Protein 2B1J (pdb70)

Organism: Escherichia coli (strain K12) (NCBI:txid83333)

Sequence (286 aa):
ADKELKFLVVDDFFSTMRRIVRNLLKELGFNNVEEAEDGVDALNKLQAGGYGFVISDWNMPNMDGLELLKTIRADGAMSALPVLMVTAAEEAAKKENIIAAAQAGASGYVVKPFTAATLEEKLNKIFEKLGMADKELKFLVVDDFFSTMRRIVRNLLKELGFNNVEEAEDGVDALNKLQAGGYGFVISDWNMPNMDGLELLKTIRADGAMSALPVLMVTAAEEAAKKENIIAAAQAGASGYVVKPFTAATLEEKLNKIFEKLGMGDSILSQAEIDALLNGDSILSQAEIDALLN

Radius of gyration: 21.56 Å; Cα contacts (8 Å, |Δi|>4): 506; chains: 4; bounding box: 40×51×61 Å

CATH classification: 3.40.50.2300

Solvent-accessible surface area: 13143 Å² total; per-residue (Å²): 49,100,113,120,29,54,0,0,1,2,6,68,84,70,5,4,22,69,0,3,76,11,6,0,73,62,34,28,6,109,43,13,64,47,1,109,13,0,64,38,0,26,92,69,6,136,88,38,68,24,18,0,0,3,0,10,29,97,15,80,120,38,54,0,30,81,0,0,105,43,0,64,91,48,72,103,18,46,91,23,7,0,0,0,3,2,66,43,2,74,105,66,13,0,73,34,0,35,152,19,30,14,35,6,0,0,36,33,92,8,74,22,69,37,0,88,106,18,3,79,85,4,13,142,150,81,64,87,46,98,111,118,30,56,0,0,2,1,6,40,138,72,93,42,30,156,74,4,68,75,26,0,104,125,30,28,6,94,50,14,60,47,1,108,14,0,3,38,0,0,20,66,7,54,89,37,68,23,18,0,0,2,0,9,21,93,15,79,56,6,53,1,29,61,0,0,104,5,0,60,87,7,72,98,17,48,88,22,9,0,0,0,4,4,55,30,3,96,83,90,23,3,58,35,1,44,150,18,29,22,35,18,14,0,20,30,137,25,79,23,68,28,0,87,99,21,3,83,94,5,14,134,137,82,67,95,89,125,50,145,17,50,54,76,91,0,40,87,48,30,129,65,66,103,112,16,56,39,70,90,8,56,82,62,57,155

Structure (mmCIF, N/CA/C/O backbone):
data_2B1J
#
_entry.id   2B1J
#
_cell.length_a   40.040
_cell.length_b   62.160
_cell.length_c   54.223
_cell.angle_alpha   90.00
_cell.angle_beta   96.77
_cell.angle_gamma   90.00
#
_symmetry.space_group_name_H-M   'P 1 21 1'
#
loop_
_entity.id
_entity.type
_entity.pdbx_description
1 polymer 'Chemotaxis protein cheY'
2 polymer 'Flagellar motor switch protein fliM'
3 non-polymer 'MAGNESIUM ION'
4 water water
#
loop_
_atom_site.group_PDB
_atom_site.id
_atom_site.type_symbol
_atom_site.label_atom_id
_atom_site.label_alt_id
_atom_site.label_comp_id
_atom_site.label_asym_id
_atom_site.label_entity_id
_atom_site.label_seq_id
_atom_site.pdbx_PDB_ins_code
_atom_site.Cartn_x
_atom_site.Cartn_y
_atom_site.Cartn_z
_atom_site.occupancy
_atom_site.B_iso_or_equiv
_atom_site.auth_seq_id
_atom_site.auth_comp_id
_atom_site.auth_asym_id
_atom_site.auth_atom_id
_atom_site.pdbx_PDB_model_num
ATOM 1 N N . ALA A 1 1 ? 23.356 14.324 26.783 1.00 81.50 2 ALA A N 1
ATOM 2 C CA . ALA A 1 1 ? 23.369 13.813 25.384 1.00 80.29 2 ALA A CA 1
ATOM 3 C C . ALA A 1 1 ? 24.318 12.627 25.242 1.00 79.80 2 ALA A C 1
ATOM 4 O O . ALA A 1 1 ? 24.546 12.138 24.136 1.00 85.19 2 ALA A O 1
ATOM 6 N N . ASP A 1 2 ? 24.876 12.173 26.360 1.00 75.70 3 ASP A N 1
ATOM 7 C CA . ASP A 1 2 ? 25.790 11.038 26.339 1.00 75.45 3 ASP A CA 1
ATOM 8 C C . ASP A 1 2 ? 25.071 9.851 25.708 1.00 74.78 3 ASP A C 1
ATOM 9 O O . ASP A 1 2 ? 24.157 9.282 26.306 1.00 75.35 3 ASP A O 1
ATOM 14 N N . LYS A 1 3 ? 25.489 9.483 24.50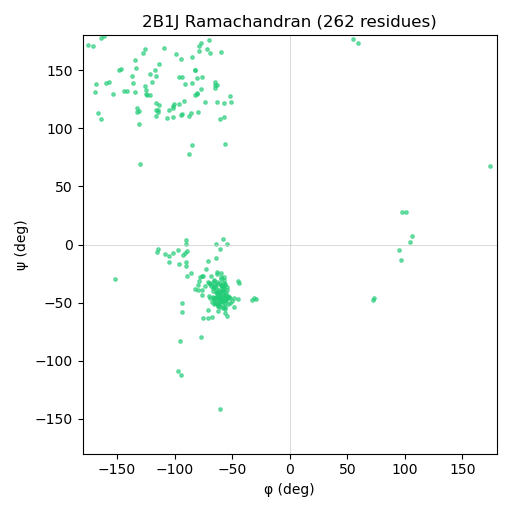0 1.00 71.60 4 LYS A N 1
ATOM 15 C CA . LYS A 1 3 ? 24.882 8.372 23.773 1.00 68.37 4 LYS A CA 1
ATOM 16 C C . LYS A 1 3 ? 24.949 7.062 24.558 1.00 63.55 4 LYS A C 1
ATOM 17 O O . LYS A 1 3 ? 24.560 6.004 24.062 1.00 63.99 4 LYS A O 1
ATOM 23 N N . GLU A 1 4 ? 25.444 7.142 25.785 1.00 57.11 5 GLU A N 1
ATOM 24 C CA . GLU A 1 4 ? 25.559 5.975 26.648 1.00 51.65 5 GLU A CA 1
ATOM 25 C C . GLU A 1 4 ? 24.405 5.984 27.656 1.00 46.96 5 GLU A C 1
ATOM 26 O O . GLU A 1 4 ? 24.213 5.030 28.410 1.00 40.89 5 GLU A O 1
ATOM 32 N N . LEU A 1 5 ? 23.646 7.080 27.654 1.00 43.31 6 LEU A N 1
ATOM 33 C CA . LEU A 1 5 ? 22.502 7.279 28.545 1.00 40.17 6 LEU A CA 1
ATOM 34 C C . LEU A 1 5 ? 21.554 6.082 28.490 1.00 40.14 6 LEU A C 1
ATOM 35 O O . LEU A 1 5 ? 21.062 5.727 27.418 1.00 45.18 6 LEU A O 1
ATOM 40 N N . LYS A 1 6 ? 21.297 5.462 29.639 1.00 33.38 7 LYS A N 1
ATOM 41 C CA . LYS A 1 6 ? 20.424 4.293 29.688 1.00 31.99 7 LYS A CA 1
ATOM 42 C C . LYS A 1 6 ? 18.944 4.647 29.651 1.00 34.95 7 LYS A C 1
ATOM 43 O O . LYS A 1 6 ? 18.419 5.255 30.584 1.00 33.78 7 LYS A O 1
ATOM 49 N N . PHE A 1 7 ? 18.274 4.257 28.573 1.00 33.23 8 PHE A N 1
ATOM 50 C CA . PHE A 1 7 ? 16.857 4.534 28.431 1.00 29.37 8 PHE A CA 1
ATOM 51 C C . PHE A 1 7 ? 16.022 3.361 28.861 1.00 29.03 8 PHE A C 1
ATOM 52 O O . PHE A 1 7 ? 16.395 2.207 28.658 1.00 33.47 8 PHE A O 1
ATOM 60 N N . LEU A 1 8 ? 14.887 3.670 29.467 1.00 25.43 9 LEU A N 1
ATOM 61 C CA . LEU A 1 8 ? 13.945 2.647 29.849 1.00 22.74 9 LEU A CA 1
ATOM 62 C C . LEU A 1 8 ? 12.747 2.999 28.985 1.00 24.65 9 LEU A C 1
ATOM 63 O O . LEU A 1 8 ? 12.183 4.084 29.113 1.00 24.90 9 LEU A O 1
ATOM 68 N N . VAL A 1 9 ? 12.399 2.106 28.069 1.00 23.36 10 VAL A N 1
ATOM 69 C CA . VAL A 1 9 ? 11.264 2.325 27.198 1.00 25.73 10 VAL A CA 1
ATOM 70 C C . VAL A 1 9 ? 10.125 1.497 27.768 1.00 26.93 10 VAL A C 1
ATOM 71 O O . VAL A 1 9 ? 10.218 0.272 27.879 1.00 27.80 10 VAL A O 1
ATOM 75 N N . VAL A 1 10 ? 9.056 2.184 28.146 1.00 24.44 11 VAL A N 1
ATOM 76 C CA . VAL A 1 10 ? 7.906 1.546 28.762 1.00 24.68 11 VAL A CA 1
ATOM 77 C C . VAL A 1 10 ? 6.671 1.619 27.888 1.00 24.76 11 VAL A C 1
ATOM 78 O O . VAL A 1 10 ? 6.200 2.703 27.552 1.00 24.93 11 VAL A O 1
ATOM 82 N N . ASP A 1 11 ? 6.144 0.454 27.534 1.00 24.34 12 ASP A N 1
ATOM 83 C CA . ASP A 1 11 ? 4.958 0.371 26.692 1.00 23.73 12 ASP A CA 1
ATOM 84 C C . ASP A 1 11 ? 4.485 -1.069 26.721 1.00 19.57 12 ASP A C 1
ATOM 85 O O . ASP A 1 11 ? 5.279 -1.987 26.523 1.00 25.56 12 ASP A O 1
ATOM 90 N N . ASP A 1 12 ? 3.196 -1.263 26.965 1.00 22.43 13 ASP A N 1
ATOM 91 C CA . ASP A 1 12 ? 2.624 -2.598 27.053 1.00 26.85 13 ASP A CA 1
ATOM 92 C C . ASP A 1 12 ? 2.555 -3.353 25.724 1.00 29.88 13 ASP A C 1
ATOM 93 O O . ASP A 1 12 ? 2.221 -4.535 25.686 1.00 30.32 13 ASP A O 1
ATOM 98 N N A PHE A 1 13 ? 2.907 -2.657 24.647 0.50 32.99 14 PHE A N 1
ATOM 99 N N B PHE A 1 13 ? 2.885 -2.667 24.635 0.50 32.38 14 PHE A N 1
ATOM 100 C CA A PHE A 1 13 ? 2.882 -3.211 23.294 0.50 31.88 14 PHE A CA 1
ATOM 101 C CA B PHE A 1 13 ? 2.862 -3.279 23.309 0.50 30.44 14 PHE A CA 1
ATOM 102 C C A PHE A 1 13 ? 4.307 -3.424 22.774 0.50 31.40 14 PHE A C 1
ATOM 103 C C B PHE A 1 13 ? 4.282 -3.435 22.771 0.50 30.49 14 PHE A C 1
ATOM 104 O O A PHE A 1 13 ? 5.040 -2.461 22.539 0.50 31.25 14 PHE A O 1
ATOM 105 O O B PHE A 1 13 ? 4.981 -2.451 22.523 0.50 30.47 14 PHE A O 1
ATOM 120 N N . SER A 1 14 ? 4.696 -4.685 22.601 1.00 30.84 15 SER A N 1
ATOM 121 C CA . SER A 1 14 ? 6.038 -5.015 22.121 1.00 32.55 15 SER A CA 1
ATOM 122 C C . SER A 1 14 ? 6.488 -4.307 20.869 1.00 29.48 15 SER A C 1
ATOM 123 O O . SER A 1 14 ? 7.596 -3.789 20.812 1.00 29.12 15 SER A O 1
ATOM 126 N N . THR A 1 15 ? 5.639 -4.298 19.855 1.00 32.96 16 THR A N 1
ATOM 127 C CA . THR A 1 15 ? 6.006 -3.663 18.604 1.00 34.74 16 THR A CA 1
ATOM 128 C C . THR A 1 15 ? 6.392 -2.200 18.808 1.00 34.49 16 THR A C 1
ATOM 129 O O . THR A 1 15 ? 7.390 -1.738 18.260 1.00 38.41 16 THR A O 1
ATOM 133 N N . MET A 1 16 ? 5.625 -1.481 19.617 1.00 32.45 17 MET A N 1
ATOM 134 C CA . MET A 1 16 ? 5.918 -0.074 19.867 1.00 34.98 17 MET A CA 1
ATOM 135 C C . MET A 1 16 ? 7.278 0.087 20.549 1.00 33.31 17 MET A C 1
ATOM 136 O O . MET A 1 16 ? 8.052 0.981 20.209 1.00 32.58 17 MET A O 1
ATOM 141 N N . ARG A 1 17 ? 7.573 -0.788 21.502 1.00 32.90 18 ARG A N 1
ATOM 142 C CA . ARG A 1 17 ? 8.851 -0.725 22.194 1.00 29.77 18 ARG A CA 1
ATOM 143 C C . ARG A 1 17 ? 9.967 -0.969 21.192 1.00 30.85 18 ARG A C 1
ATOM 144 O O . ARG A 1 17 ? 11.019 -0.331 21.261 1.00 33.66 18 ARG A O 1
ATOM 152 N N . ARG A 1 18 ? 9.732 -1.884 20.253 1.00 30.36 19 ARG A N 1
ATOM 153 C CA . ARG A 1 18 ? 10.724 -2.197 19.230 1.00 26.42 19 ARG A CA 1
ATOM 154 C C . ARG A 1 18 ? 10.970 -0.963 18.364 1.00 25.80 19 ARG A C 1
ATOM 155 O O . ARG A 1 18 ? 12.111 -0.609 18.082 1.00 27.06 19 ARG A O 1
ATOM 163 N N . ILE A 1 19 ? 9.889 -0.310 17.951 1.00 26.48 20 ILE A N 1
ATOM 164 C CA . ILE A 1 19 ? 9.974 0.894 17.139 1.00 23.07 20 ILE A CA 1
ATOM 165 C C . ILE A 1 19 ? 10.783 1.953 17.882 1.00 29.14 20 ILE A C 1
ATOM 166 O O . ILE A 1 19 ? 11.771 2.471 17.358 1.00 32.13 20 ILE A O 1
ATOM 171 N N . VAL A 1 20 ? 10.368 2.272 19.107 1.00 29.17 21 VAL A N 1
ATOM 172 C CA . VAL A 1 20 ? 11.071 3.280 19.889 1.00 27.59 21 VAL A CA 1
ATOM 173 C C . VAL A 1 20 ? 12.539 2.905 20.028 1.00 27.80 21 VAL A C 1
ATOM 174 O O . VAL A 1 20 ? 13.415 3.718 19.747 1.00 30.34 21 VAL A O 1
ATOM 178 N N . ARG A 1 21 ? 12.807 1.674 20.446 1.00 25.27 22 ARG A N 1
ATOM 179 C CA . ARG A 1 21 ? 14.179 1.214 20.591 1.00 28.46 22 ARG A CA 1
ATOM 180 C C . ARG A 1 21 ? 14.965 1.552 19.317 1.00 31.23 22 ARG A C 1
ATOM 181 O O . ARG A 1 21 ? 16.005 2.213 19.367 1.00 30.88 22 ARG A O 1
ATOM 189 N N . ASN A 1 22 ? 14.444 1.118 18.174 1.00 29.98 23 ASN A N 1
ATOM 190 C CA . ASN A 1 22 ? 15.094 1.360 16.892 1.00 31.50 23 ASN A CA 1
ATOM 191 C C . ASN A 1 22 ? 15.223 2.825 16.508 1.00 31.19 23 ASN A C 1
ATOM 192 O O . ASN A 1 22 ? 16.180 3.196 15.839 1.00 30.45 23 ASN A O 1
ATOM 197 N N . LEU A 1 23 ? 14.265 3.658 16.910 1.00 31.34 24 LEU A N 1
ATOM 198 C CA . LEU A 1 23 ? 14.352 5.073 16.587 1.00 32.17 24 LEU A CA 1
ATOM 199 C C . LEU A 1 23 ? 15.455 5.694 17.417 1.00 36.86 24 LEU A C 1
ATOM 200 O O . LEU A 1 23 ? 16.120 6.629 16.976 1.00 39.57 24 LEU A O 1
ATOM 205 N N . LEU A 1 24 ? 15.644 5.169 18.625 1.00 42.02 25 LEU A N 1
ATOM 206 C CA . LEU A 1 24 ? 16.689 5.662 19.516 1.00 42.02 25 LEU A CA 1
ATOM 207 C C . LEU A 1 24 ? 18.027 5.257 18.929 1.00 39.98 25 LEU A C 1
ATOM 208 O O . LEU A 1 24 ? 18.954 6.059 18.872 1.00 42.45 25 LEU A O 1
ATOM 213 N N . LYS A 1 25 ? 18.116 4.008 18.483 1.00 37.34 26 LYS A N 1
ATOM 214 C CA . LYS A 1 25 ? 19.339 3.490 17.886 1.00 40.67 26 LYS A CA 1
ATOM 215 C C . LYS A 1 25 ? 19.736 4.362 16.698 1.00 43.56 26 LYS A C 1
ATOM 216 O O . LYS A 1 25 ? 20.899 4.758 16.558 1.00 45.20 26 LYS A O 1
ATOM 222 N N . GLU A 1 26 ? 18.770 4.646 15.836 1.00 43.42 27 GLU A N 1
ATOM 223 C CA . GLU A 1 26 ? 19.005 5.486 14.668 1.00 46.05 27 GLU A CA 1
ATOM 224 C C . GLU A 1 26 ? 19.542 6.840 15.091 1.00 46.23 27 GLU A C 1
ATOM 225 O O . GLU A 1 26 ? 20.206 7.529 14.338 1.00 52.50 27 GLU A O 1
ATOM 236 N N . LEU A 1 27 ? 19.181 7.232 16.292 1.00 43.88 28 LEU A N 1
ATOM 237 C CA . LEU A 1 27 ? 19.646 8.499 16.822 1.00 44.26 28 LEU A CA 1
ATOM 238 C C . LEU A 1 27 ? 20.993 8.376 17.578 1.00 42.78 28 LEU A C 1
ATOM 239 O O . LEU A 1 27 ? 21.594 9.384 18.017 1.00 44.19 28 LEU A O 1
ATOM 244 N N . GLY A 1 28 ? 21.461 7.140 17.729 1.00 42.01 29 GLY A N 1
ATOM 245 C CA . GLY A 1 28 ? 22.731 6.892 18.393 1.00 42.00 29 GLY A CA 1
ATOM 246 C C . GLY A 1 28 ? 22.647 6.358 19.805 1.00 42.22 29 GLY A C 1
ATOM 247 O O . GLY A 1 28 ? 23.685 6.175 20.422 1.00 46.63 29 GLY A O 1
ATOM 248 N N . PHE A 1 29 ? 21.446 6.104 20.320 1.00 40.72 30 PHE A N 1
ATOM 249 C CA . PHE A 1 29 ? 21.298 5.590 21.677 1.00 42.17 30 PHE A CA 1
ATOM 250 C C . PHE A 1 29 ? 21.032 4.083 21.647 1.00 45.09 30 PHE A C 1
ATOM 251 O O . PHE A 1 29 ? 19.950 3.642 21.248 1.00 47.96 30 PHE A O 1
ATOM 259 N N . ASN A 1 30 ? 22.014 3.299 22.083 1.00 41.63 31 ASN A N 1
ATOM 260 C CA . ASN A 1 30 ? 21.883 1.851 22.075 1.00 41.25 31 ASN A CA 1
ATOM 261 C C . ASN A 1 30 ? 21.642 1.245 23.438 1.00 43.37 31 ASN A C 1
ATOM 262 O O . ASN A 1 30 ? 21.337 0.055 23.545 1.00 49.56 31 ASN A O 1
ATOM 267 N N . ASN A 1 31 ? 21.785 2.045 24.484 1.00 43.55 32 ASN A N 1
ATOM 268 C CA . ASN A 1 31 ? 21.575 1.530 25.829 1.00 44.53 32 ASN A CA 1
ATOM 269 C C . ASN A 1 31 ? 20.094 1.650 26.178 1.00 42.93 32 ASN A C 1
ATOM 270 O O . ASN A 1 31 ? 19.674 2.535 26.918 1.00 46.36 32 ASN A O 1
ATOM 275 N N . VAL A 1 32 ? 19.307 0.728 25.641 1.00 41.92 33 VAL A N 1
ATOM 276 C CA . VAL A 1 32 ? 17.874 0.737 25.846 1.00 37.31 33 VAL A CA 1
ATOM 277 C C . VAL A 1 32 ? 17.303 -0.521 26.487 1.00 37.80 33 VAL A C 1
ATOM 278 O O . VAL A 1 32 ? 17.542 -1.641 26.037 1.00 36.90 33 VAL A O 1
ATOM 282 N N . GLU A 1 33 ? 16.534 -0.313 27.548 1.00 35.80 34 GLU A N 1
ATOM 283 C CA . GLU A 1 33 ? 15.889 -1.398 28.274 1.00 32.37 34 GLU A CA 1
ATOM 284 C C . GLU A 1 33 ? 14.394 -1.229 28.069 1.00 26.43 34 GLU A C 1
ATOM 285 O O . GLU A 1 33 ? 13.917 -0.129 27.823 1.00 26.72 34 GLU A O 1
ATOM 291 N N . GLU A 1 34 ? 13.655 -2.319 28.182 1.00 25.91 35 GLU A N 1
ATOM 292 C CA . GLU A 1 34 ? 12.215 -2.284 27.976 1.00 25.18 35 GLU A CA 1
ATOM 293 C C . GLU A 1 34 ? 11.439 -2.752 29.203 1.00 25.23 35 GLU A C 1
ATOM 294 O O . GLU A 1 34 ? 11.891 -3.623 29.946 1.00 31.86 35 GLU A O 1
ATOM 300 N N . ALA A 1 35 ? 10.267 -2.169 29.410 1.00 21.77 36 ALA A N 1
ATOM 301 C CA . ALA A 1 35 ? 9.413 -2.563 30.517 1.00 20.40 36 ALA A CA 1
ATOM 302 C C . ALA A 1 35 ? 8.037 -2.701 29.894 1.00 18.61 36 ALA A C 1
ATOM 303 O O . ALA A 1 35 ? 7.742 -2.031 28.911 1.00 16.88 36 ALA A O 1
ATOM 305 N N . GLU A 1 36 ? 7.203 -3.565 30.463 1.00 21.88 37 GLU A N 1
ATOM 306 C CA . GLU A 1 36 ? 5.858 -3.815 29.959 1.00 18.17 37 GLU A CA 1
ATOM 307 C C . GLU A 1 36 ? 4.794 -2.898 30.541 1.00 21.70 37 GLU A C 1
ATOM 308 O O . GLU A 1 36 ? 3.761 -2.666 29.910 1.00 25.41 37 GLU A O 1
ATOM 314 N N . ASP A 1 37 ? 5.028 -2.399 31.753 1.00 21.29 38 ASP A N 1
ATOM 315 C CA . ASP A 1 37 ? 4.081 -1.495 32.397 1.00 19.54 38 ASP A CA 1
ATOM 316 C C . ASP A 1 37 ? 4.738 -0.725 33.524 1.00 19.85 38 ASP A C 1
ATOM 317 O O . ASP A 1 37 ? 5.918 -0.912 33.813 1.00 20.07 38 ASP A O 1
ATOM 322 N N . GLY A 1 38 ? 3.963 0.142 34.164 1.00 20.66 39 GLY A N 1
ATOM 323 C CA . GLY A 1 38 ? 4.495 0.939 35.250 1.00 23.60 39 GLY A CA 1
ATOM 324 C C . GLY A 1 38 ? 5.182 0.161 36.356 1.00 24.45 39 GLY A C 1
ATOM 325 O O . GLY A 1 38 ? 6.255 0.550 36.810 1.00 23.33 39 GLY A O 1
ATOM 326 N N . VAL A 1 39 ? 4.566 -0.932 36.798 1.00 28.84 40 VAL A N 1
ATOM 327 C CA . VAL A 1 39 ? 5.140 -1.736 37.879 1.00 28.20 40 VAL A CA 1
ATOM 328 C C . VAL A 1 39 ? 6.445 -2.369 37.451 1.00 27.64 40 VAL A C 1
ATOM 329 O O . VAL A 1 39 ? 7.429 -2.342 38.189 1.00 23.74 40 VAL A O 1
ATOM 333 N N . ASP A 1 40 ? 6.434 -2.947 36.255 1.00 24.49 41 ASP A N 1
ATOM 334 C CA . ASP A 1 40 ? 7.607 -3.603 35.707 1.00 23.83 41 ASP A CA 1
ATOM 335 C C . ASP A 1 40 ? 8.708 -2.554 35.524 1.00 21.16 41 ASP A C 1
ATOM 336 O O . ASP A 1 40 ? 9.893 -2.830 35.696 1.00 21.98 41 ASP A O 1
ATOM 341 N N . ALA A 1 41 ? 8.305 -1.338 35.190 1.00 20.38 42 ALA A N 1
ATOM 342 C CA . ALA A 1 41 ? 9.264 -0.263 35.005 1.00 22.35 42 ALA A CA 1
ATOM 343 C C . ALA A 1 41 ? 9.890 0.071 36.361 1.00 22.72 42 ALA A C 1
ATOM 344 O O . ALA A 1 41 ? 11.115 0.148 36.480 1.00 21.23 42 ALA A O 1
ATOM 346 N N . LEU A 1 42 ? 9.056 0.258 37.383 1.00 19.84 43 LEU A N 1
ATOM 347 C CA . LEU A 1 42 ? 9.574 0.571 38.719 1.00 27.23 43 LEU A CA 1
ATOM 348 C C . LEU A 1 42 ? 10.478 -0.548 39.227 1.00 29.24 43 LEU A C 1
ATOM 349 O O . LEU A 1 42 ? 11.551 -0.285 39.775 1.00 32.49 43 LEU A O 1
ATOM 354 N N . ASN A 1 43 ? 10.055 -1.795 39.034 1.00 31.96 44 ASN A N 1
ATOM 355 C CA . ASN A 1 43 ? 10.869 -2.921 39.470 1.00 30.07 44 ASN A CA 1
ATOM 356 C C . ASN A 1 43 ? 12.252 -2.796 38.866 1.00 30.22 44 ASN A C 1
ATOM 357 O O . ASN A 1 43 ? 13.241 -3.077 39.523 1.00 34.32 44 ASN A O 1
ATOM 362 N N . LYS A 1 44 ? 12.315 -2.360 37.614 1.00 31.84 45 LYS A N 1
ATOM 363 C CA . LYS A 1 44 ? 13.592 -2.199 36.936 1.00 35.26 45 LYS A CA 1
ATOM 364 C C . LYS A 1 44 ? 14.317 -0.907 37.316 1.00 34.60 45 LYS A C 1
ATOM 365 O O . LYS A 1 44 ? 15.543 -0.877 37.390 1.00 36.51 45 LYS A O 1
ATOM 371 N N . LEU A 1 45 ? 13.564 0.160 37.557 1.00 37.96 46 LEU A N 1
ATOM 372 C CA . LEU A 1 45 ? 14.180 1.432 37.921 1.00 39.90 46 LEU A CA 1
ATOM 373 C C . LEU A 1 45 ? 14.881 1.386 39.277 1.00 40.75 46 LEU A C 1
ATOM 374 O O . LEU A 1 45 ? 15.877 2.073 39.478 1.00 40.13 46 LEU A O 1
ATOM 379 N N . GLN A 1 46 ? 14.368 0.579 40.202 1.00 43.98 47 GLN A N 1
ATOM 380 C CA . GLN A 1 46 ? 14.986 0.458 41.520 1.00 50.21 47 GLN A CA 1
ATOM 381 C C . GLN A 1 46 ? 16.437 0.027 41.383 1.00 54.16 47 GLN A C 1
ATOM 382 O O . GLN A 1 46 ? 17.286 0.434 42.177 1.00 61.37 47 GLN A O 1
ATOM 388 N N . ALA A 1 47 ? 16.721 -0.785 40.366 1.00 51.90 48 ALA A N 1
ATOM 389 C CA . ALA A 1 47 ? 18.079 -1.258 40.115 1.00 50.18 48 ALA A CA 1
ATOM 390 C C . ALA A 1 47 ? 18.992 -0.084 39.767 1.00 50.92 48 ALA A C 1
ATOM 391 O O . ALA A 1 47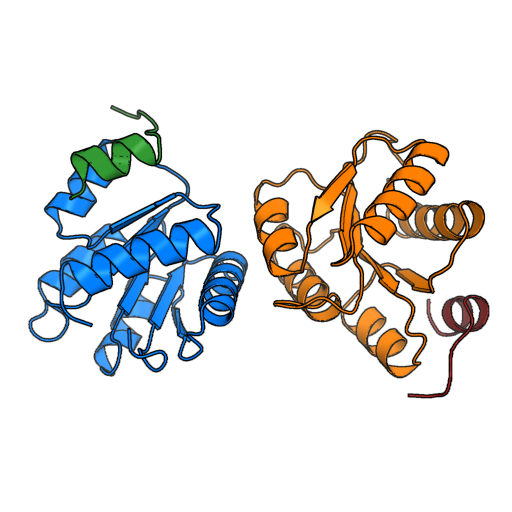 ? 20.182 -0.268 39.508 1.00 51.47 48 ALA A O 1
ATOM 393 N N . GLY A 1 48 ? 18.427 1.121 39.766 1.00 47.60 49 GLY A N 1
ATOM 394 C CA . GLY A 1 48 ? 19.195 2.310 39.446 1.00 41.88 49 GLY A CA 1
ATOM 395 C C . GLY A 1 48 ? 19.902 2.224 38.103 1.00 42.15 49 GLY A C 1
ATOM 396 O O . GLY A 1 48 ? 19.833 1.207 37.413 1.00 39.89 49 GLY A O 1
ATOM 397 N N . GLY A 1 49 ? 20.571 3.305 37.718 1.00 41.19 50 GLY A N 1
ATOM 398 C CA . GLY A 1 49 ? 21.306 3.308 36.468 1.00 40.40 50 GLY A CA 1
ATOM 399 C C . GLY A 1 49 ? 20.608 3.909 35.266 1.00 44.13 50 GLY A C 1
ATOM 400 O O . GLY A 1 49 ? 21.247 4.177 34.246 1.00 44.85 50 GLY A O 1
ATOM 401 N N . TYR A 1 50 ? 19.305 4.129 35.367 1.00 44.04 51 TYR A N 1
ATOM 402 C CA . TYR A 1 50 ? 18.569 4.693 34.246 1.00 42.57 51 TYR A CA 1
ATOM 403 C C . TYR A 1 50 ? 18.652 6.210 34.237 1.00 41.62 51 TYR A C 1
ATOM 404 O O . TYR A 1 50 ? 18.578 6.854 35.282 1.00 44.68 51 TYR A O 1
ATOM 413 N N . GLY A 1 51 ? 18.817 6.777 33.047 1.00 39.55 52 GLY A N 1
ATOM 414 C CA . GLY A 1 51 ? 18.921 8.219 32.930 1.00 34.98 52 GLY A CA 1
ATOM 415 C C . GLY A 1 51 ? 17.793 8.875 32.156 1.00 32.03 52 GLY A C 1
ATOM 416 O O . GLY A 1 51 ? 17.714 10.099 32.093 1.00 35.73 52 GLY A O 1
ATOM 417 N N . PHE A 1 52 ? 16.920 8.074 31.555 1.00 31.06 53 PHE A N 1
ATOM 418 C CA . PHE A 1 52 ? 15.805 8.626 30.790 1.00 25.93 53 PHE A CA 1
ATOM 419 C C . PHE A 1 52 ? 14.674 7.601 30.687 1.00 25.31 53 PHE A C 1
ATOM 420 O O . PHE A 1 52 ? 14.913 6.414 30.507 1.00 23.23 53 PHE A O 1
ATOM 428 N N . VAL A 1 53 ? 13.441 8.066 30.815 1.00 22.72 54 VAL A N 1
ATOM 429 C CA . VAL A 1 53 ? 12.309 7.177 30.718 1.00 24.24 54 VAL A CA 1
ATOM 430 C C . VAL A 1 53 ? 11.366 7.673 29.640 1.00 26.82 54 VAL A C 1
ATOM 431 O O . VAL A 1 53 ? 11.004 8.847 29.606 1.00 29.35 54 VAL A O 1
ATOM 435 N N . ILE A 1 54 ? 11.012 6.778 28.730 1.00 24.52 55 ILE A N 1
ATOM 436 C CA . ILE A 1 54 ? 10.063 7.087 27.679 1.00 24.91 55 ILE A CA 1
ATOM 437 C C . ILE A 1 54 ? 8.925 6.167 28.065 1.00 21.88 55 ILE A C 1
ATOM 438 O O . ILE A 1 54 ? 9.081 4.958 28.072 1.00 19.07 55 ILE A O 1
ATOM 443 N N . SER A 1 55 ? 7.788 6.739 28.419 1.00 21.74 56 SER A N 1
ATOM 444 C CA . SER A 1 55 ? 6.686 5.917 28.854 1.00 24.33 56 SER A CA 1
ATOM 445 C C . SER A 1 55 ? 5.388 6.125 28.118 1.00 27.32 56 SER A C 1
ATOM 446 O O . SER A 1 55 ? 4.957 7.248 27.844 1.00 22.91 56 SER A O 1
ATOM 449 N N . ASP A 1 56 ? 4.763 5.006 27.809 1.00 27.09 57 ASP A N 1
ATOM 450 C CA . ASP A 1 56 ? 3.486 5.007 27.150 1.00 25.35 57 ASP A CA 1
ATOM 451 C C . ASP A 1 56 ? 2.529 5.554 28.213 1.00 28.82 57 ASP A C 1
ATOM 452 O O . ASP A 1 56 ? 2.881 5.643 29.391 1.00 24.72 57 ASP A O 1
ATOM 457 N N . TRP A 1 57 ? 1.336 5.956 27.809 1.00 29.19 58 TRP A N 1
ATOM 458 C CA . TRP A 1 57 ? 0.397 6.462 28.781 1.00 29.60 58 TRP A CA 1
ATOM 459 C C . TRP A 1 57 ? -0.507 5.329 29.242 1.00 34.14 58 TRP A C 1
ATOM 460 O O . TRP A 1 57 ? -0.671 5.112 30.440 1.00 36.61 58 TRP A O 1
ATOM 471 N N . ASN A 1 58 ? -1.088 4.594 28.299 1.00 36.26 59 ASN A N 1
ATOM 472 C CA . ASN A 1 58 ? -1.980 3.504 28.677 1.00 35.31 59 ASN A CA 1
ATOM 473 C C . ASN A 1 58 ? -1.309 2.151 28.781 1.00 32.11 59 ASN A C 1
ATOM 474 O O . ASN A 1 58 ? -0.867 1.575 27.789 1.00 28.05 59 ASN A O 1
ATOM 479 N N . MET A 1 59 ? -1.240 1.654 30.009 1.00 31.45 60 MET A N 1
ATOM 480 C CA . MET A 1 59 ? -0.644 0.361 30.296 1.00 33.04 60 MET A CA 1
ATOM 481 C C . MET A 1 59 ? -1.390 -0.202 31.488 1.00 35.53 60 MET A C 1
ATOM 482 O O . MET A 1 59 ? -1.902 0.550 32.314 1.00 36.20 60 MET A O 1
ATOM 487 N N . PRO A 1 60 ? -1.487 -1.534 31.580 1.00 36.05 61 PRO A N 1
ATOM 488 C CA . PRO A 1 60 ? -2.192 -2.127 32.718 1.00 36.21 61 PRO A CA 1
ATOM 489 C C . PRO A 1 60 ? -1.285 -2.123 33.947 1.00 35.05 61 PRO A C 1
ATOM 490 O O . PRO A 1 60 ? -0.098 -1.820 33.836 1.00 31.80 61 PRO A O 1
ATOM 494 N N . ASN A 1 61 ? -1.856 -2.451 35.107 1.00 35.59 62 ASN A N 1
ATOM 495 C CA . ASN A 1 61 ? -1.134 -2.504 36.385 1.00 33.49 62 ASN A CA 1
ATOM 496 C C . ASN A 1 61 ? -0.761 -1.140 36.943 1.00 34.41 62 ASN A C 1
ATOM 497 O O . ASN A 1 61 ? -0.969 -0.859 38.124 1.00 38.94 62 ASN A O 1
ATOM 502 N N . MET A 1 62 ? -0.201 -0.298 36.087 1.00 36.04 63 MET A N 1
ATOM 503 C CA . MET A 1 62 ? 0.178 1.052 36.467 1.00 28.60 63 MET A CA 1
ATOM 504 C C . MET A 1 62 ? 0.462 1.811 35.182 1.00 26.73 63 MET A C 1
ATOM 505 O O . MET A 1 62 ? 1.420 1.500 34.476 1.00 28.27 63 MET A O 1
ATOM 510 N N . ASP A 1 63 ? -0.383 2.792 34.882 1.00 22.21 64 ASP A N 1
ATOM 511 C CA . ASP A 1 63 ? -0.249 3.593 33.675 1.00 22.17 64 ASP A CA 1
ATOM 512 C C . ASP A 1 63 ? 0.847 4.657 33.761 1.00 24.86 64 ASP A C 1
ATOM 513 O O . ASP A 1 63 ? 1.435 4.880 34.827 1.00 20.70 64 ASP A O 1
ATOM 518 N N . GLY A 1 64 ? 1.092 5.317 32.630 1.00 22.07 65 GLY A N 1
ATOM 519 C CA . GLY A 1 64 ? 2.117 6.342 32.544 1.00 21.69 65 GLY A CA 1
ATOM 520 C C . GLY A 1 64 ? 2.059 7.480 33.548 1.00 24.06 65 GLY A C 1
ATOM 521 O O . GLY A 1 64 ? 3.076 7.859 34.110 1.00 26.01 65 GLY A O 1
ATOM 522 N N . LEU A 1 65 ? 0.880 8.039 33.776 1.00 26.64 66 LEU A N 1
ATOM 523 C CA . LEU A 1 65 ? 0.754 9.138 34.718 1.00 24.36 66 LEU A CA 1
ATOM 524 C C . LEU A 1 65 ? 1.148 8.718 36.126 1.00 25.05 66 LEU A C 1
ATOM 525 O O . LEU A 1 65 ? 1.880 9.427 36.819 1.00 25.37 66 LEU A O 1
ATOM 530 N N . GLU A 1 66 ? 0.652 7.559 36.540 1.00 21.57 67 GLU A N 1
ATOM 531 C CA . GLU A 1 66 ? 0.922 7.031 37.862 1.00 20.84 67 GLU A CA 1
ATOM 532 C C . GLU A 1 66 ? 2.403 6.717 38.025 1.00 21.74 67 GLU A C 1
ATOM 533 O O . GLU A 1 66 ? 2.964 6.863 39.113 1.00 24.96 67 GLU A O 1
ATOM 539 N N . LEU A 1 67 ? 3.026 6.277 36.936 1.00 20.47 68 LEU A N 1
ATOM 540 C CA . LEU A 1 67 ? 4.445 5.946 36.930 1.00 21.29 68 LEU A CA 1
ATOM 541 C C . LEU A 1 67 ? 5.221 7.237 37.132 1.00 25.49 68 LEU A C 1
ATOM 542 O O . LEU A 1 67 ? 6.166 7.288 37.922 1.00 30.55 68 LEU A O 1
ATOM 547 N N . LEU A 1 68 ? 4.810 8.275 36.407 1.00 23.16 69 LEU A N 1
ATOM 548 C CA . LEU A 1 68 ? 5.444 9.585 36.483 1.00 27.30 69 LEU A CA 1
ATOM 549 C C . LEU A 1 68 ? 5.299 10.157 37.888 1.00 25.78 69 LEU A C 1
ATOM 550 O O . LEU A 1 68 ? 6.264 10.642 38.467 1.00 30.18 69 LEU A O 1
ATOM 555 N N . LYS A 1 69 ? 4.094 10.108 38.440 1.00 25.81 70 LYS A N 1
ATOM 556 C CA . LYS A 1 69 ? 3.895 10.633 39.778 1.00 25.68 70 LYS A CA 1
ATOM 557 C C . LYS A 1 69 ? 4.757 9.840 40.744 1.00 26.35 70 LYS A C 1
ATOM 558 O O . LYS A 1 69 ? 5.353 10.404 41.654 1.00 31.27 70 LYS A O 1
ATOM 564 N N . THR A 1 70 ? 4.848 8.532 40.532 1.00 21.23 71 THR A N 1
ATOM 565 C CA . THR A 1 70 ? 5.623 7.693 41.438 1.00 23.49 71 THR A CA 1
ATOM 566 C C . THR A 1 70 ? 7.105 8.012 41.369 1.00 22.15 71 THR A C 1
ATOM 567 O O . THR A 1 70 ? 7.794 8.048 42.383 1.00 28.75 71 THR A O 1
ATOM 571 N N . ILE A 1 71 ? 7.590 8.249 40.163 1.00 23.26 72 ILE A N 1
ATOM 572 C CA . ILE A 1 71 ? 8.982 8.595 39.960 1.00 23.29 72 ILE A CA 1
ATOM 573 C C . ILE A 1 71 ? 9.299 9.957 40.605 1.00 24.76 72 ILE A C 1
ATOM 574 O O . ILE A 1 71 ? 10.280 10.099 41.327 1.00 25.76 72 ILE A O 1
ATOM 579 N N . ARG A 1 72 ? 8.458 10.952 40.353 1.00 29.57 73 ARG A N 1
ATOM 580 C CA . ARG A 1 72 ? 8.662 12.291 40.905 1.00 31.06 73 ARG A CA 1
ATOM 581 C C . ARG A 1 72 ? 8.607 12.353 42.432 1.00 34.42 73 ARG A C 1
ATOM 582 O O . ARG A 1 72 ? 9.168 13.261 43.037 1.00 40.86 73 ARG A O 1
ATOM 590 N N . ALA A 1 73 ? 7.933 11.396 43.054 1.00 36.10 74 ALA A N 1
ATOM 591 C CA . ALA A 1 73 ? 7.813 11.382 44.505 1.00 35.65 74 ALA A CA 1
ATOM 592 C C . ALA A 1 73 ? 8.942 10.601 45.151 1.00 37.02 74 ALA A C 1
ATOM 593 O O . ALA A 1 73 ? 9.201 10.750 46.339 1.00 45.57 74 ALA A O 1
ATOM 595 N N . ASP A 1 74 ? 9.609 9.762 44.371 1.00 35.76 75 ASP A N 1
ATOM 596 C CA . ASP A 1 74 ? 10.712 8.977 44.898 1.00 36.72 75 ASP A CA 1
ATOM 597 C C . ASP A 1 74 ? 11.962 9.841 44.907 1.00 39.81 75 ASP A C 1
ATOM 598 O O . ASP A 1 74 ? 12.315 10.446 43.896 1.00 43.38 75 ASP A O 1
ATOM 603 N N . GLY A 1 75 ? 12.628 9.891 46.053 1.00 38.37 76 GLY A N 1
ATOM 604 C CA . GLY A 1 75 ? 13.821 10.697 46.191 1.00 39.46 76 GLY A CA 1
ATOM 605 C C . GLY A 1 75 ? 14.865 10.367 45.153 1.00 43.89 76 GLY A C 1
ATOM 606 O O . GLY A 1 75 ? 15.396 11.265 44.512 1.00 47.48 76 GLY A O 1
ATOM 607 N N . ALA A 1 76 ? 15.142 9.080 44.972 1.00 41.75 77 ALA A N 1
ATOM 608 C CA . ALA A 1 76 ? 16.147 8.627 44.017 1.00 40.58 77 ALA A CA 1
ATOM 609 C C . ALA A 1 76 ? 15.799 8.788 42.538 1.00 39.37 77 ALA A C 1
ATOM 610 O O . ALA A 1 76 ? 16.677 9.016 41.719 1.00 45.20 77 ALA A O 1
ATOM 612 N N . MET A 1 77 ? 14.529 8.656 42.181 1.00 38.20 78 MET A N 1
ATOM 613 C CA . MET A 1 77 ? 14.140 8.776 40.777 1.00 37.99 78 MET A CA 1
ATOM 614 C C . MET A 1 77 ? 13.652 10.179 40.419 1.00 32.81 78 MET A C 1
ATOM 615 O O . MET A 1 77 ? 13.564 10.539 39.245 1.00 31.40 78 MET A O 1
ATOM 620 N N . SER A 1 78 ? 13.329 10.943 41.454 1.00 29.32 79 SER A N 1
ATOM 621 C CA . SER A 1 78 ? 12.821 12.311 41.361 1.00 30.22 79 SER A CA 1
ATOM 622 C C . SER A 1 78 ? 13.239 13.178 40.170 1.00 30.38 79 SER A C 1
ATOM 623 O O . SER A 1 78 ? 12.397 13.832 39.556 1.00 34.91 79 SER A O 1
ATOM 626 N N . ALA A 1 79 ? 14.526 13.199 39.841 1.00 30.43 80 ALA A N 1
ATOM 627 C CA . ALA A 1 79 ? 14.996 14.030 38.738 1.00 36.37 80 ALA A CA 1
ATOM 628 C C . ALA A 1 79 ? 15.003 13.347 37.369 1.00 39.71 80 ALA A C 1
ATOM 629 O O . ALA A 1 79 ? 15.436 13.936 36.375 1.00 35.79 80 ALA A O 1
ATOM 631 N N . LEU A 1 80 ? 14.508 12.118 37.310 1.00 38.70 81 LEU A N 1
ATOM 632 C CA . LEU A 1 80 ? 14.501 11.369 36.060 1.00 37.03 81 LEU A CA 1
ATOM 633 C C . LEU A 1 80 ? 13.655 11.999 34.957 1.00 33.90 81 LEU A C 1
ATOM 634 O O . LEU A 1 80 ? 12.460 12.240 35.137 1.00 38.61 81 LEU A O 1
ATOM 639 N N . PRO A 1 81 ? 14.270 12.294 33.799 1.00 29.53 82 PRO A N 1
ATOM 640 C CA . PRO A 1 81 ? 13.503 12.888 32.706 1.00 27.67 82 PRO A CA 1
ATOM 641 C C . PRO A 1 81 ? 12.491 11.828 32.279 1.00 24.31 82 PRO A C 1
ATOM 642 O O . PRO A 1 81 ? 12.828 10.651 32.191 1.00 19.09 82 PRO A O 1
ATOM 646 N N . VAL A 1 82 ? 11.256 12.241 32.043 1.00 24.02 83 VAL A N 1
ATOM 647 C CA . VAL A 1 82 ? 10.223 11.313 31.632 1.00 20.07 83 VAL A CA 1
ATOM 648 C C . VAL A 1 82 ? 9.487 11.908 30.446 1.00 20.99 83 VAL A C 1
ATOM 649 O O . VAL A 1 82 ? 8.871 12.972 30.550 1.00 20.81 83 VAL A O 1
ATOM 653 N N . LEU A 1 83 ? 9.570 11.222 29.314 1.00 17.11 84 LEU A N 1
ATOM 654 C CA . LEU A 1 83 ? 8.899 11.670 28.112 1.00 16.72 84 LEU A CA 1
ATOM 655 C C . LEU A 1 83 ? 7.672 10.795 27.881 1.00 20.00 84 LEU A C 1
ATOM 656 O O . LEU A 1 83 ? 7.790 9.589 27.672 1.00 23.70 84 LEU A O 1
ATOM 661 N N . MET A 1 84 ? 6.494 11.405 27.943 1.00 21.06 85 MET A N 1
ATOM 662 C CA . MET A 1 84 ? 5.248 10.686 27.702 1.00 25.73 85 MET A CA 1
ATOM 663 C C . MET A 1 84 ? 5.092 10.491 26.198 1.00 29.06 85 MET A C 1
ATOM 664 O O . MET A 1 84 ? 5.295 11.416 25.413 1.00 32.34 85 MET A O 1
ATOM 669 N N . VAL A 1 85 ? 4.747 9.278 25.802 1.00 32.08 86 VAL A N 1
ATOM 670 C CA . VAL A 1 85 ? 4.550 8.963 24.400 1.00 37.04 86 VAL A CA 1
ATOM 671 C C . VAL A 1 85 ? 3.223 8.253 24.326 1.00 46.54 86 VAL A C 1
ATOM 672 O O . VAL A 1 85 ? 3.115 7.084 24.695 1.00 51.21 86 VAL A O 1
ATOM 676 N N . THR A 1 86 ? 2.206 8.968 23.865 1.00 52.71 87 THR A N 1
ATOM 677 C CA . THR A 1 86 ? 0.881 8.388 23.755 1.00 56.26 87 THR A CA 1
ATOM 678 C C . THR A 1 86 ? 0.281 8.609 22.375 1.00 55.89 87 THR A C 1
ATOM 679 O O . THR A 1 86 ? 0.686 9.511 21.641 1.00 54.03 87 THR A O 1
ATOM 683 N N A ALA A 1 87 ? -0.671 7.753 22.017 0.50 57.38 88 ALA A N 1
ATOM 684 N N B ALA A 1 87 ? -0.716 7.796 22.044 0.50 57.01 88 ALA A N 1
ATOM 685 C CA A ALA A 1 87 ? -1.330 7.831 20.720 0.50 58.26 88 ALA A CA 1
ATOM 686 C CA B ALA A 1 87 ? -1.391 7.891 20.759 0.50 57.99 88 ALA A CA 1
ATOM 687 C C A ALA A 1 87 ? -2.349 8.954 20.729 0.50 59.60 88 ALA A C 1
ATOM 688 C C B ALA A 1 87 ? -2.211 9.173 20.686 0.50 59.46 88 ALA A C 1
ATOM 689 O O A ALA A 1 87 ? -2.542 9.648 19.729 0.50 60.04 88 ALA A O 1
ATOM 690 O O B ALA A 1 87 ? -1.726 10.208 20.232 0.50 61.08 88 ALA A O 1
ATOM 693 N N A GLU A 1 88 ? -3.004 9.121 21.870 0.50 60.76 89 GLU A N 1
ATOM 694 N N B GLU A 1 88 ? -3.459 9.095 21.135 0.50 59.90 89 GLU A N 1
ATOM 695 C CA A GLU A 1 88 ? -4.003 10.163 22.034 0.50 60.62 89 GLU A CA 1
ATOM 696 C CA B GLU A 1 88 ? -4.353 10.246 21.130 0.50 60.18 89 GLU A CA 1
ATOM 697 C C A GLU A 1 88 ? -3.330 11.533 22.042 0.50 59.98 89 GLU A C 1
ATOM 698 C C B GLU A 1 88 ? -3.880 11.298 22.136 0.50 60.73 89 GLU A C 1
ATOM 699 O O A GLU A 1 88 ? -2.235 11.703 21.503 0.50 59.38 89 GLU A O 1
ATOM 700 O O B GLU A 1 88 ? -3.385 10.960 23.214 0.50 63.32 89 GLU A O 1
ATOM 711 N N A ALA A 1 89 ? -3.994 12.506 22.651 0.50 59.63 90 ALA A N 1
ATOM 712 N N B ALA A 1 89 ? -4.031 12.570 21.779 0.50 59.11 90 ALA A N 1
ATOM 713 C CA A ALA A 1 89 ? -3.472 13.862 22.743 0.50 59.07 90 ALA A CA 1
ATOM 714 C CA B ALA A 1 89 ? -3.600 13.659 22.650 0.50 58.41 90 ALA A CA 1
ATOM 715 C C A ALA A 1 89 ? -4.551 14.735 23.362 0.50 57.20 90 ALA A C 1
ATOM 716 C C B ALA A 1 89 ? -4.736 14.542 23.171 0.50 56.68 90 ALA A C 1
ATOM 717 O O A ALA A 1 89 ? -4.736 15.886 22.970 0.50 55.05 90 ALA A O 1
ATOM 718 O O B ALA A 1 89 ? -5.118 15.526 22.540 0.50 54.22 90 ALA A O 1
ATOM 721 N N . LYS A 1 90 ? -5.264 14.178 24.334 1.00 57.15 91 LYS A N 1
ATOM 722 C CA . LYS A 1 90 ? -6.336 14.914 24.992 1.00 57.39 91 LYS A CA 1
ATOM 723 C C . LYS A 1 90 ? -5.727 16.059 25.805 1.00 54.85 91 LYS A C 1
ATOM 724 O O . LYS A 1 90 ? -4.696 15.894 26.453 1.00 55.03 91 LYS A O 1
ATOM 730 N N . LYS A 1 91 ? -6.367 17.221 25.765 1.00 57.33 92 LYS A N 1
ATOM 731 C CA . LYS A 1 91 ? -5.882 18.397 26.488 1.00 59.63 92 LYS A CA 1
ATOM 732 C C . LYS A 1 91 ? -5.703 18.149 27.988 1.00 58.16 92 LYS A C 1
ATOM 733 O O . LYS A 1 91 ? -4.791 18.686 28.612 1.00 56.31 92 LYS A O 1
ATOM 739 N N . GLU A 1 92 ? -6.581 17.325 28.545 1.00 58.92 93 GLU A N 1
ATOM 740 C CA . GLU A 1 92 ? -6.564 17.006 29.965 1.00 61.16 93 GLU A CA 1
ATOM 741 C C . GLU A 1 92 ? -5.257 16.354 30.399 1.00 61.42 93 GLU A C 1
ATOM 742 O O . GLU A 1 92 ? -4.685 16.700 31.422 1.00 62.79 93 GLU A O 1
ATOM 748 N N . ASN A 1 93 ? -4.814 15.395 29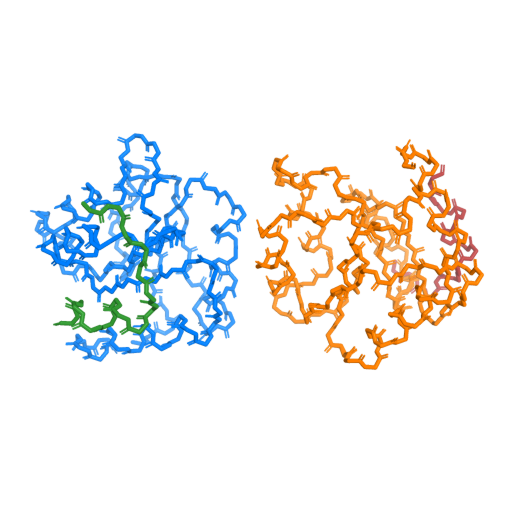.593 1.00 57.46 94 ASN A N 1
ATOM 749 C CA . ASN A 1 93 ? -3.566 14.661 29.853 1.00 51.30 94 ASN A CA 1
ATOM 750 C C . ASN A 1 93 ? -2.373 15.544 29.834 1.00 45.69 94 ASN A C 1
ATOM 751 O O . ASN A 1 93 ? -1.563 15.551 30.761 1.00 42.82 94 ASN A O 1
ATOM 756 N N . ILE A 1 94 ? -2.267 16.278 28.742 1.00 42.36 95 ILE A N 1
ATOM 757 C CA . ILE A 1 94 ? -1.188 17.190 28.561 1.00 39.96 95 ILE A CA 1
ATOM 758 C C . ILE A 1 94 ? -1.104 17.996 29.835 1.00 38.07 95 ILE A C 1
ATOM 759 O O . ILE A 1 94 ? -0.018 18.176 30.395 1.00 35.55 95 ILE A O 1
ATOM 764 N N . ILE A 1 95 ? -2.255 18.461 30.311 1.00 37.68 96 ILE A N 1
ATOM 765 C CA . ILE A 1 95 ? -2.274 19.254 31.530 1.00 39.69 96 ILE A CA 1
ATOM 766 C C . ILE A 1 95 ? -1.848 18.421 32.729 1.00 36.98 96 ILE A C 1
ATOM 767 O O . ILE A 1 95 ? -0.969 18.831 33.486 1.00 35.48 96 ILE A O 1
ATOM 772 N N . ALA A 1 96 ? -2.471 17.257 32.897 1.00 32.79 97 ALA A N 1
ATOM 773 C CA . ALA A 1 96 ? -2.138 16.368 34.001 1.00 32.69 97 ALA A CA 1
ATOM 774 C C . ALA A 1 96 ? -0.650 16.045 33.967 1.00 32.87 97 ALA A C 1
ATOM 775 O O . ALA A 1 96 ? 0.058 16.225 34.955 1.00 40.53 97 ALA A O 1
ATOM 777 N N . ALA A 1 97 ? -0.187 15.568 32.818 1.00 33.45 98 ALA A N 1
ATOM 778 C CA . ALA A 1 97 ? 1.214 15.214 32.620 1.00 35.59 98 ALA A CA 1
ATOM 779 C C . ALA A 1 97 ? 2.137 16.351 33.025 1.00 35.80 98 ALA A C 1
ATOM 780 O O . ALA A 1 97 ? 3.088 16.151 33.775 1.00 41.42 98 ALA A O 1
ATOM 782 N N . ALA A 1 98 ? 1.859 17.546 32.519 1.00 36.88 99 ALA A N 1
ATOM 783 C CA . ALA A 1 98 ? 2.681 18.705 32.839 1.00 42.38 99 ALA A CA 1
ATOM 784 C C . ALA A 1 98 ? 2.644 18.958 34.342 1.00 44.13 99 ALA A C 1
ATOM 785 O O . ALA A 1 98 ? 3.678 19.180 34.977 1.00 44.17 99 ALA A O 1
ATOM 787 N N . GLN A 1 99 ? 1.441 18.913 34.906 1.00 46.18 100 GLN A N 1
ATOM 788 C CA . GLN A 1 99 ? 1.239 19.129 36.339 1.00 47.59 100 GLN A CA 1
ATOM 789 C C . GLN A 1 99 ? 2.073 18.129 37.144 1.00 46.78 100 GLN A C 1
ATOM 790 O O . GLN A 1 99 ? 2.734 18.489 38.117 1.00 47.12 100 GLN A O 1
ATOM 796 N N . ALA A 1 100 ? 2.038 16.870 36.723 1.00 43.44 101 ALA A N 1
ATOM 797 C CA . ALA A 1 100 ? 2.781 15.819 37.395 1.00 39.18 101 ALA A CA 1
ATOM 798 C C . ALA A 1 100 ? 4.280 15.960 37.167 1.00 37.08 101 ALA A C 1
ATOM 799 O O . ALA A 1 100 ? 5.069 15.310 37.840 1.00 38.14 101 ALA A O 1
ATOM 801 N N . GLY A 1 101 ? 4.674 16.788 36.204 1.00 36.29 102 GLY A N 1
ATOM 802 C CA . GLY A 1 101 ? 6.092 16.985 35.954 1.00 32.13 102 GLY A CA 1
ATOM 803 C C . GLY A 1 101 ? 6.703 16.239 34.782 1.00 31.35 102 GLY A C 1
ATOM 804 O O . GLY A 1 101 ? 7.895 15.934 34.793 1.00 26.99 102 GLY A O 1
ATOM 805 N N . ALA A 1 102 ? 5.901 15.939 33.767 1.00 31.97 103 ALA A N 1
ATOM 806 C CA . ALA A 1 102 ? 6.416 15.238 32.594 1.00 31.78 103 ALA A CA 1
ATOM 807 C C . ALA A 1 102 ? 7.422 16.150 31.916 1.00 32.21 103 ALA A C 1
ATOM 808 O O . ALA A 1 102 ? 7.166 17.334 31.743 1.00 32.82 103 ALA A O 1
ATOM 810 N N . SER A 1 103 ? 8.564 15.601 31.530 1.00 33.82 104 SER A N 1
ATOM 811 C CA . SER A 1 103 ? 9.600 16.394 30.880 1.00 32.64 104 SER A CA 1
ATOM 812 C C . SER A 1 103 ? 9.230 16.778 29.451 1.00 36.20 104 SER A C 1
ATOM 813 O O . SER A 1 103 ? 9.772 17.727 28.896 1.00 37.24 104 SER A O 1
ATOM 816 N N . GLY A 1 104 ? 8.308 16.036 28.855 1.00 34.54 105 GLY A N 1
ATOM 817 C CA . GLY A 1 104 ? 7.917 16.318 27.487 1.00 36.51 105 GLY A CA 1
ATOM 818 C C . GLY A 1 104 ? 6.774 15.418 27.085 1.00 34.27 105 GLY A C 1
ATOM 819 O O . GLY A 1 104 ? 6.436 14.493 27.816 1.00 40.33 105 GLY A O 1
ATOM 820 N N . TYR A 1 105 ? 6.186 15.664 25.924 1.00 31.45 106 TYR A N 1
ATOM 821 C CA . TYR A 1 105 ? 5.044 14.864 25.493 1.00 35.37 106 TYR A CA 1
ATOM 822 C C . TYR A 1 105 ? 5.094 14.670 23.982 1.00 38.51 106 TYR A C 1
ATOM 823 O O . TYR A 1 105 ? 5.302 15.625 23.234 1.00 50.11 106 TYR A O 1
ATOM 832 N N . VAL A 1 106 ? 4.913 13.438 23.527 1.00 37.87 107 VAL A N 1
ATOM 833 C CA . VAL A 1 106 ? 4.955 13.169 22.098 1.00 34.84 107 VAL A CA 1
ATOM 834 C C . VAL A 1 106 ? 3.825 12.250 21.691 1.00 36.85 107 VAL A C 1
ATOM 835 O O . VAL A 1 106 ? 3.502 11.292 22.393 1.00 36.42 107 VAL A O 1
ATOM 839 N N . VAL A 1 107 ? 3.223 12.553 20.550 1.00 42.57 108 VAL A N 1
ATOM 840 C CA . VAL A 1 107 ? 2.127 11.755 20.034 1.00 43.06 108 VAL A CA 1
ATOM 841 C C . VAL A 1 107 ? 2.628 10.739 19.022 1.00 45.62 108 VAL A C 1
ATOM 842 O O . VAL A 1 107 ? 3.233 11.100 18.014 1.00 48.85 108 VAL A O 1
ATOM 846 N N . LYS A 1 108 ? 2.397 9.462 19.299 1.00 45.33 109 LYS A N 1
ATOM 847 C CA . LYS A 1 108 ? 2.803 8.429 18.362 1.00 49.28 109 LYS A CA 1
ATOM 848 C C . LYS A 1 108 ? 1.672 8.396 17.339 1.00 53.43 109 LYS A C 1
ATOM 849 O O . LYS A 1 108 ? 0.522 8.688 17.671 1.00 58.33 109 LYS A O 1
ATOM 855 N N . PRO A 1 109 ? 1.976 8.043 16.082 1.00 57.35 110 PRO A N 1
ATOM 856 C CA . PRO A 1 109 ? 3.303 7.681 15.577 1.00 55.69 110 PRO A CA 1
ATOM 857 C C . PRO A 1 109 ? 4.173 8.917 15.394 1.00 53.10 110 PRO A C 1
ATOM 858 O O . PRO A 1 109 ? 3.684 9.981 15.019 1.00 52.83 110 PRO A O 1
ATOM 862 N N . PHE A 1 110 ? 5.464 8.770 15.658 1.00 53.00 111 PHE A N 1
ATOM 863 C CA . PHE A 1 110 ? 6.393 9.879 15.524 1.00 50.66 111 PHE A CA 1
ATOM 864 C C . PHE A 1 110 ? 7.647 9.436 14.785 1.00 51.03 111 PHE A C 1
ATOM 865 O O . PHE A 1 110 ? 7.964 8.247 14.729 1.00 45.60 111 PHE A O 1
ATOM 873 N N . THR A 1 111 ? 8.363 10.401 14.223 1.00 52.71 112 THR A N 1
ATOM 874 C CA . THR A 1 111 ? 9.580 10.123 13.466 1.00 51.49 112 THR A CA 1
ATOM 875 C C . THR A 1 111 ? 10.810 10.354 14.327 1.00 48.81 112 THR A C 1
ATOM 876 O O . THR A 1 111 ? 10.727 11.009 15.366 1.00 51.86 112 THR A O 1
ATOM 880 N N . ALA A 1 112 ? 11.951 9.826 13.891 1.00 46.22 113 ALA A N 1
ATOM 881 C CA . ALA A 1 112 ? 13.199 10.016 14.626 1.00 45.13 113 ALA A CA 1
ATOM 882 C C . ALA A 1 112 ? 13.471 11.514 14.703 1.00 47.91 113 ALA A C 1
ATOM 883 O O . ALA A 1 112 ? 14.122 11.998 15.636 1.00 47.31 113 ALA A O 1
ATOM 885 N N . ALA A 1 113 ? 12.971 12.242 13.707 1.00 46.40 114 ALA A N 1
ATOM 886 C CA . ALA A 1 113 ? 13.137 13.690 13.667 1.00 49.70 114 ALA A CA 1
ATOM 887 C C . ALA A 1 113 ? 12.442 14.300 14.886 1.00 48.15 114 ALA A C 1
ATOM 888 O O . ALA A 1 113 ? 13.063 14.991 15.692 1.00 46.03 114 ALA A O 1
ATOM 890 N N . THR A 1 114 ? 11.148 14.024 15.005 1.00 46.24 115 THR A N 1
ATOM 891 C CA . THR A 1 114 ? 10.332 14.522 16.102 1.00 49.30 115 THR A CA 1
ATOM 892 C C . THR A 1 114 ? 10.922 14.124 17.458 1.00 49.51 115 THR A C 1
ATOM 893 O O . THR A 1 114 ? 10.979 14.932 18.387 1.00 47.38 115 THR A O 1
ATOM 897 N N . LEU A 1 115 ? 11.357 12.873 17.561 1.00 48.49 116 LEU A N 1
ATOM 898 C CA . LEU A 1 115 ? 11.948 12.369 18.792 1.00 49.30 116 LEU A CA 1
ATOM 899 C C . LEU A 1 115 ? 13.210 13.163 19.115 1.00 51.83 116 LEU A C 1
ATOM 900 O O . LEU A 1 115 ? 13.377 13.663 20.235 1.00 51.44 116 LEU A O 1
ATOM 905 N N . GLU A 1 116 ? 14.093 13.268 18.125 1.00 50.87 117 GLU A N 1
ATOM 906 C CA . GLU A 1 116 ? 15.344 14.007 18.270 1.00 53.25 117 GLU A CA 1
ATOM 907 C C . GLU A 1 116 ? 15.067 15.420 18.796 1.00 50.94 117 GLU A C 1
ATOM 908 O O . GLU A 1 116 ? 15.730 15.906 19.716 1.00 46.98 117 GLU A O 1
ATOM 914 N N . GLU A 1 117 ? 14.074 16.072 18.207 1.00 50.13 118 GLU A N 1
ATOM 915 C CA . GLU A 1 117 ? 13.700 17.415 18.615 1.00 53.78 118 GLU A CA 1
ATOM 916 C C . GLU A 1 117 ? 13.368 17.420 20.108 1.00 52.82 118 GLU A C 1
ATOM 917 O O . GLU A 1 117 ? 13.996 18.132 20.893 1.00 53.01 118 GLU A O 1
ATOM 923 N N . LYS A 1 118 ? 12.383 16.609 20.489 1.00 52.63 119 LYS A N 1
ATOM 924 C CA . LYS A 1 118 ? 11.944 16.498 21.879 1.00 45.67 119 LYS A CA 1
ATOM 925 C C . LYS A 1 118 ? 13.075 16.139 22.827 1.00 40.46 119 LYS A C 1
ATOM 926 O O . LYS A 1 118 ? 13.223 16.748 23.885 1.00 38.43 119 LYS A O 1
ATOM 932 N N . LEU A 1 119 ? 13.873 15.145 22.459 1.00 38.59 120 LEU A N 1
ATOM 933 C CA . LEU A 1 119 ? 14.970 14.753 23.320 1.00 38.92 120 LEU A CA 1
ATOM 934 C C . LEU A 1 119 ? 15.925 15.921 23.503 1.00 44.24 120 LEU A C 1
ATOM 935 O O . LEU A 1 119 ? 16.390 16.185 24.614 1.00 44.01 120 LEU A O 1
ATOM 940 N N . ASN A 1 120 ? 16.198 16.635 22.414 1.00 49.80 121 ASN A N 1
ATOM 941 C CA . ASN A 1 120 ? 17.108 17.777 22.463 1.00 52.37 121 ASN A CA 1
ATOM 942 C C . ASN A 1 120 ? 16.631 18.870 23.407 1.00 51.71 121 ASN A C 1
ATOM 943 O O . ASN A 1 120 ? 17.395 19.342 24.245 1.00 50.41 121 ASN A O 1
ATOM 948 N N . LYS A 1 121 ? 15.370 19.268 23.277 1.00 52.74 122 LYS A N 1
ATOM 949 C CA . LYS A 1 121 ? 14.834 20.319 24.128 1.00 55.71 122 LYS A CA 1
ATOM 950 C C . LYS A 1 121 ? 14.884 19.931 25.601 1.00 58.27 122 LYS A C 1
ATOM 951 O O . LYS A 1 121 ? 15.066 20.788 26.469 1.00 62.62 122 LYS A O 1
ATOM 957 N N . ILE A 1 122 ? 14.724 18.641 25.885 1.00 58.23 123 ILE A N 1
ATOM 958 C CA . ILE A 1 122 ? 14.764 18.166 27.261 1.00 54.96 123 ILE A CA 1
ATOM 959 C C . ILE A 1 122 ? 16.200 18.120 27.764 1.00 56.84 123 ILE A C 1
ATOM 960 O O . ILE A 1 122 ? 16.477 18.534 28.890 1.00 58.72 123 ILE A O 1
ATOM 965 N N . PHE A 1 123 ? 17.113 17.622 26.934 1.00 58.60 124 PHE A N 1
ATOM 966 C CA . PHE A 1 123 ? 18.515 17.564 27.325 1.00 63.90 124 PHE A CA 1
ATOM 967 C C . PHE A 1 123 ? 18.971 18.987 27.614 1.00 69.23 124 PHE A C 1
ATOM 968 O O . PHE A 1 123 ? 19.786 19.230 28.509 1.00 71.23 124 PHE A O 1
ATOM 976 N N . GLU A 1 124 ? 18.423 19.923 26.845 1.00 72.09 125 GLU A N 1
ATOM 977 C CA . GLU A 1 124 ? 18.744 21.338 26.978 1.00 75.94 125 GLU A CA 1
ATOM 978 C C . GLU A 1 124 ? 18.162 21.928 28.252 1.00 76.23 125 GLU A C 1
ATOM 979 O O . GLU A 1 124 ? 18.903 22.373 29.129 1.00 77.03 125 GLU A O 1
ATOM 985 N N . LYS A 1 125 ? 16.835 21.933 28.348 1.00 77.25 126 LYS A N 1
ATOM 986 C CA . LYS A 1 125 ? 16.162 22.470 29.524 1.00 80.69 126 LYS A CA 1
ATOM 987 C C . LYS A 1 125 ? 16.856 21.984 30.788 1.00 83.52 126 LYS A C 1
ATOM 988 O O . LYS A 1 125 ? 16.903 22.692 31.790 1.00 86.78 126 LYS A O 1
ATOM 994 N N . LEU A 1 126 ? 17.395 20.771 30.736 1.00 85.75 127 LEU A N 1
ATOM 995 C CA . LEU A 1 126 ? 18.098 20.210 31.879 1.00 88.01 127 LEU A CA 1
ATOM 996 C C . LEU A 1 126 ? 19.595 20.481 31.763 1.00 90.49 127 LEU A C 1
ATOM 997 O O . LEU A 1 126 ? 20.026 21.629 31.847 1.00 90.21 127 LEU A O 1
ATOM 1002 N N . GLY A 1 127 ? 20.385 19.432 31.560 1.00 94.81 128 GLY A N 1
ATOM 1003 C CA . GLY A 1 127 ? 21.820 19.616 31.450 1.00 97.36 128 GLY A CA 1
ATOM 1004 C C . GLY A 1 127 ? 22.539 18.591 30.595 1.00 99.68 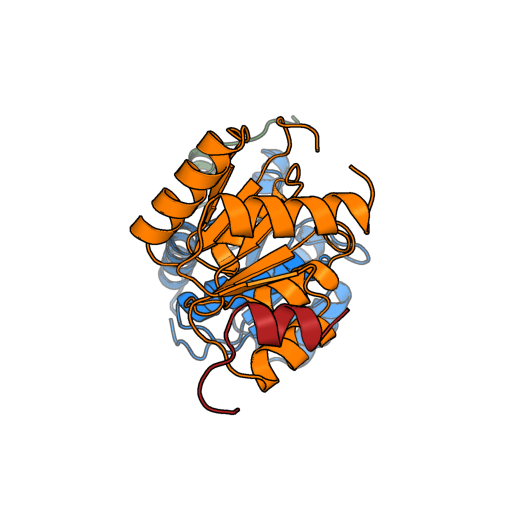128 GLY A C 1
ATOM 1005 O O . GLY A 1 127 ? 23.562 18.907 29.988 1.00 102.50 128 GLY A O 1
ATOM 1006 N N . MET A 1 128 ? 22.014 17.368 30.545 1.00 99.65 129 MET A N 1
ATOM 1007 C CA . MET A 1 128 ? 22.629 16.295 29.762 1.00 98.76 129 MET A CA 1
ATOM 1008 C C . MET A 1 128 ? 23.245 16.808 28.462 1.00 96.50 129 MET A C 1
ATOM 1009 O O . MET A 1 128 ? 24.460 16.593 28.263 1.00 95.59 129 MET A O 1
ATOM 1015 N N . ALA B 1 1 ? -7.406 -11.394 -3.477 1.00 77.43 2 ALA 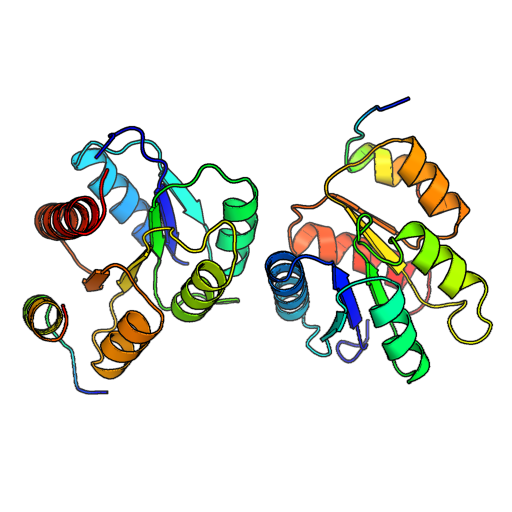B N 1
ATOM 1016 C CA . ALA B 1 1 ? -7.127 -10.862 -4.839 1.00 79.47 2 ALA B CA 1
ATOM 1017 C C . ALA B 1 1 ? -7.851 -9.539 -5.071 1.00 80.48 2 ALA B C 1
ATOM 1018 O O . ALA B 1 1 ? -7.869 -9.017 -6.186 1.00 82.36 2 ALA B O 1
ATOM 1020 N N . ASP B 1 2 ? -8.450 -8.998 -4.014 1.00 79.46 3 ASP B N 1
ATOM 1021 C CA . ASP B 1 2 ? -9.160 -7.731 -4.122 1.00 78.07 3 ASP B CA 1
ATOM 1022 C C . ASP B 1 2 ? -8.172 -6.661 -4.567 1.00 75.64 3 ASP B C 1
ATOM 1023 O O . ASP B 1 2 ? -7.315 -6.239 -3.789 1.00 76.40 3 ASP B O 1
ATOM 1028 N N . LYS B 1 3 ? -8.295 -6.224 -5.816 1.00 71.47 4 LYS B N 1
ATOM 1029 C CA . LYS B 1 3 ? -7.403 -5.209 -6.367 1.00 66.65 4 LYS B CA 1
ATOM 1030 C C . LYS B 1 3 ? -7.368 -3.953 -5.507 1.00 62.85 4 LYS B C 1
ATOM 1031 O O . LYS B 1 3 ? -6.665 -2.990 -5.819 1.00 58.57 4 LYS B O 1
ATOM 1037 N N . GLU B 1 4 ? -8.126 -3.968 -4.416 1.00 59.78 5 GLU B N 1
ATOM 1038 C CA . GLU B 1 4 ? -8.177 -2.825 -3.510 1.00 59.50 5 GLU B CA 1
ATOM 1039 C C . GLU B 1 4 ? -7.211 -3.055 -2.335 1.00 54.21 5 GLU B C 1
ATOM 1040 O O . GLU B 1 4 ? -6.984 -2.168 -1.505 1.00 51.68 5 GLU B O 1
ATOM 1046 N N . LEU B 1 5 ? -6.617 -4.243 -2.301 1.00 47.96 6 LEU B N 1
ATOM 1047 C CA . LEU B 1 5 ? -5.686 -4.622 -1.256 1.00 44.46 6 LEU B CA 1
ATOM 1048 C C . LEU B 1 5 ? -4.605 -3.558 -1.127 1.00 43.14 6 LEU B C 1
ATOM 1049 O O . LEU B 1 5 ? -3.994 -3.192 -2.123 1.00 41.70 6 LEU B O 1
ATOM 1054 N N . LYS B 1 6 ? -4.391 -3.059 0.091 1.00 38.62 7 LYS B N 1
ATOM 1055 C CA . LYS B 1 6 ? -3.392 -2.024 0.330 1.00 35.76 7 LYS B CA 1
ATOM 1056 C C . LYS B 1 6 ? -2.006 -2.616 0.553 1.00 35.44 7 LYS B C 1
ATOM 1057 O O . LYS B 1 6 ? -1.758 -3.289 1.556 1.00 39.05 7 LYS B O 1
ATOM 1063 N N . PHE B 1 7 ? -1.106 -2.358 -0.388 1.00 32.31 8 PHE B N 1
ATOM 1064 C CA . PHE B 1 7 ? 0.256 -2.863 -0.308 1.00 28.27 8 PHE B CA 1
ATOM 1065 C C . PHE B 1 7 ? 1.201 -1.857 0.328 1.00 28.10 8 PHE B C 1
ATOM 1066 O O . PHE B 1 7 ? 1.068 -0.645 0.128 1.00 26.90 8 PHE B O 1
ATOM 1074 N N . LEU B 1 8 ? 2.159 -2.374 1.090 1.00 23.74 9 LEU B N 1
ATOM 1075 C CA . LEU B 1 8 ? 3.193 -1.549 1.686 1.00 23.65 9 LEU B CA 1
ATOM 1076 C C . LEU B 1 8 ? 4.460 -2.041 0.997 1.00 25.50 9 LEU B C 1
ATOM 1077 O O . LEU B 1 8 ? 4.846 -3.198 1.160 1.00 27.75 9 LEU B O 1
ATOM 1082 N N . VAL B 1 9 ? 5.080 -1.185 0.195 1.00 23.88 10 VAL B N 1
ATOM 1083 C CA . VAL B 1 9 ? 6.298 -1.568 -0.491 1.00 20.08 10 VAL B CA 1
ATOM 1084 C C . VAL B 1 9 ? 7.415 -0.952 0.307 1.00 20.19 10 VAL B C 1
ATOM 1085 O O . VAL B 1 9 ? 7.469 0.262 0.490 1.00 18.42 10 VAL B O 1
ATOM 1089 N N . VAL B 1 10 ? 8.296 -1.814 0.795 1.00 19.12 11 VAL B N 1
ATOM 1090 C CA . VAL B 1 10 ? 9.398 -1.399 1.635 1.00 17.83 11 VAL B CA 1
ATOM 1091 C C . VAL B 1 10 ? 10.713 -1.686 0.961 1.00 19.25 11 VAL B C 1
ATOM 1092 O O . VAL B 1 10 ? 11.010 -2.828 0.631 1.00 20.33 11 VAL B O 1
ATOM 1096 N N . ASP B 1 11 ? 11.496 -0.636 0.763 1.00 17.63 12 ASP B N 1
ATOM 1097 C CA . ASP B 1 11 ? 12.798 -0.757 0.136 1.00 21.17 12 ASP B CA 1
ATOM 1098 C C . ASP B 1 11 ? 13.533 0.572 0.347 1.00 21.83 12 ASP B C 1
ATOM 1099 O O . ASP B 1 11 ? 12.936 1.650 0.219 1.00 26.18 12 ASP B O 1
ATOM 1104 N N . ASP B 1 12 ? 14.822 0.513 0.665 1.00 23.18 13 ASP B N 1
ATOM 1105 C CA . ASP B 1 12 ? 15.560 1.752 0.896 1.00 24.91 13 ASP B CA 1
ATOM 1106 C C . ASP B 1 12 ? 15.870 2.653 -0.313 1.00 23.89 13 ASP B C 1
ATOM 1107 O O . ASP B 1 12 ? 16.189 3.823 -0.129 1.00 27.25 13 ASP B O 1
ATOM 1112 N N A PHE B 1 13 ? 15.731 2.114 -1.520 0.70 21.81 14 PHE B N 1
ATOM 1113 N N B PHE B 1 13 ? 15.823 2.146 -1.543 0.30 24.71 14 PHE B N 1
ATOM 1114 C CA A PHE B 1 13 ? 15.980 2.887 -2.730 0.70 23.80 14 PHE B CA 1
ATOM 1115 C CA B PHE B 1 13 ? 16.074 3.063 -2.654 0.30 25.65 14 PHE B CA 1
ATOM 1116 C C A PHE B 1 13 ? 14.688 3.213 -3.456 0.70 23.70 14 PHE B C 1
ATOM 1117 C C B PHE B 1 13 ? 14.856 3.241 -3.555 0.30 25.17 14 PHE B C 1
ATOM 1118 O O A PHE B 1 13 ? 13.901 2.319 -3.781 0.70 31.15 14 PHE B O 1
ATOM 1119 O O B PHE B 1 13 ? 14.282 2.289 -4.079 0.30 27.98 14 PHE B O 1
ATOM 1134 N N . SER B 1 14 ? 14.469 4.502 -3.692 1.00 23.20 15 SER B N 1
ATOM 1135 C CA . SER B 1 14 ? 13.287 4.943 -4.421 1.00 27.57 15 SER B CA 1
ATOM 1136 C C . SER B 1 14 ? 12.993 4.256 -5.742 1.00 25.69 15 SER B C 1
ATOM 1137 O O . SER B 1 14 ? 11.873 3.838 -5.989 1.00 25.38 15 SER B O 1
ATOM 1142 N N . THR B 1 15 ? 13.997 4.161 -6.597 1.00 26.92 16 THR B N 1
ATOM 1143 C CA . THR B 1 15 ? 13.814 3.552 -7.899 1.00 29.04 16 THR B CA 1
ATOM 1144 C C . THR B 1 15 ? 13.226 2.147 -7.829 1.00 29.51 16 THR B C 1
ATOM 1145 O O . THR B 1 15 ? 12.417 1.763 -8.671 1.00 30.46 16 THR B O 1
ATOM 1149 N N . MET B 1 16 ? 13.617 1.382 -6.819 1.00 30.97 17 MET B N 1
ATOM 1150 C CA . MET B 1 16 ? 13.103 0.028 -6.694 1.00 29.53 17 MET B CA 1
ATOM 1151 C C . MET B 1 16 ? 11.657 0.078 -6.226 1.00 24.00 17 MET B C 1
ATOM 1152 O O . MET B 1 16 ? 10.839 -0.740 -6.632 1.00 27.58 17 MET B O 1
ATOM 1161 N N . ARG B 1 17 ? 11.331 1.040 -5.373 1.00 21.79 18 ARG B N 1
ATOM 1162 C CA . ARG B 1 17 ? 9.959 1.129 -4.894 1.00 22.06 18 ARG B CA 1
ATOM 1163 C C . ARG B 1 17 ? 9.060 1.530 -6.043 1.00 21.77 18 ARG B C 1
ATOM 1164 O O . ARG B 1 17 ? 7.923 1.060 -6.151 1.00 22.87 18 ARG B O 1
ATOM 1172 N N . ARG B 1 18 ? 9.592 2.381 -6.916 1.00 21.81 19 ARG B N 1
ATOM 1173 C CA . ARG B 1 18 ? 8.859 2.851 -8.085 1.00 28.00 19 ARG B CA 1
ATOM 1174 C C . ARG B 1 18 ? 8.596 1.682 -9.033 1.00 27.66 19 ARG B C 1
ATOM 1175 O O . ARG B 1 18 ? 7.481 1.511 -9.531 1.00 32.79 19 ARG B O 1
ATOM 1183 N N . ILE B 1 19 ? 9.628 0.881 -9.279 1.00 24.00 20 ILE B N 1
ATOM 1184 C CA . ILE B 1 19 ? 9.498 -0.265 -10.165 1.00 21.75 20 ILE B CA 1
ATOM 1185 C C . ILE B 1 19 ? 8.412 -1.202 -9.666 1.00 22.52 20 ILE B C 1
ATOM 1186 O O . ILE B 1 19 ? 7.540 -1.625 -10.422 1.00 23.91 20 ILE B O 1
ATOM 1191 N N . VAL B 1 20 ? 8.480 -1.537 -8.386 1.00 22.76 21 VAL B N 1
ATOM 1192 C CA . VAL B 1 20 ? 7.503 -2.427 -7.792 1.00 19.80 21 VAL B CA 1
ATOM 1193 C C . VAL B 1 20 ? 6.125 -1.782 -7.874 1.00 22.76 21 VAL B C 1
ATOM 1194 O O . VAL B 1 20 ? 5.156 -2.433 -8.256 1.00 26.52 21 VAL B O 1
ATOM 1198 N N . ARG B 1 21 ? 6.038 -0.499 -7.538 1.00 22.36 22 ARG B N 1
ATOM 1199 C CA . ARG B 1 21 ? 4.758 0.193 -7.588 1.00 28.46 22 ARG B CA 1
ATOM 1200 C C . ARG B 1 21 ? 4.150 0.079 -8.994 1.00 32.74 22 ARG B C 1
ATOM 1201 O O . ARG B 1 21 ? 2.969 -0.249 -9.145 1.00 35.70 22 ARG B O 1
ATOM 1209 N N . ASN B 1 22 ? 4.965 0.331 -10.016 1.00 29.57 23 ASN B N 1
ATOM 1210 C CA . ASN B 1 22 ? 4.512 0.248 -11.401 1.00 28.55 23 ASN B CA 1
ATOM 1211 C C . ASN B 1 22 ? 4.138 -1.160 -11.844 1.00 32.53 23 ASN B C 1
ATOM 1212 O O . ASN B 1 22 ? 3.205 -1.333 -12.628 1.00 35.40 23 ASN B O 1
ATOM 1217 N N . LEU B 1 23 ? 4.870 -2.166 -11.368 1.00 33.72 24 LEU B N 1
ATOM 1218 C CA . LEU B 1 23 ? 4.563 -3.539 -11.747 1.00 33.31 24 LEU B CA 1
ATOM 1219 C C . LEU B 1 23 ? 3.251 -3.939 -11.110 1.00 38.35 24 LEU B C 1
ATOM 1220 O O . LEU B 1 23 ? 2.491 -4.706 -11.691 1.00 43.01 24 LEU B O 1
ATOM 1225 N N . LEU B 1 24 ? 2.991 -3.418 -9.913 1.00 38.63 25 LEU B N 1
ATOM 1226 C CA . LEU B 1 24 ? 1.752 -3.708 -9.205 1.00 39.38 25 LEU B CA 1
ATOM 1227 C C . LEU B 1 24 ? 0.608 -3.041 -9.960 1.00 38.75 25 LEU B C 1
ATOM 1228 O O . LEU B 1 24 ? -0.435 -3.651 -10.200 1.00 36.45 25 LEU B O 1
ATOM 1233 N N . LYS B 1 25 ? 0.816 -1.786 -10.340 1.00 40.88 26 LYS B N 1
ATOM 1234 C CA . LYS B 1 25 ? -0.189 -1.044 -11.089 1.00 44.07 26 LYS B CA 1
ATOM 1235 C C . LYS B 1 25 ? -0.523 -1.824 -12.346 1.00 44.74 26 LYS B C 1
ATOM 1236 O O . LYS B 1 25 ? -1.693 -2.024 -12.677 1.00 49.26 26 LYS B O 1
ATOM 1242 N N . GLU B 1 26 ? 0.511 -2.268 -13.046 1.00 41.76 27 GLU B N 1
ATOM 1243 C CA . GLU B 1 26 ? 0.301 -3.038 -14.256 1.00 42.29 27 GLU B CA 1
ATOM 1244 C C . GLU B 1 26 ? -0.484 -4.324 -13.998 1.00 44.10 27 GLU B C 1
ATOM 1245 O O . GLU B 1 26 ? -1.124 -4.863 -14.904 1.00 44.06 27 GLU B O 1
ATOM 1251 N N . LEU B 1 27 ? -0.428 -4.826 -12.771 1.00 41.57 28 LEU B N 1
ATOM 1252 C CA . LEU B 1 27 ? -1.156 -6.038 -12.440 1.00 41.46 28 LEU B CA 1
ATOM 1253 C C . LEU B 1 27 ? -2.550 -5.695 -11.934 1.00 43.05 28 LEU B C 1
ATOM 1254 O O . LEU B 1 27 ? -3.369 -6.584 -11.716 1.00 47.20 28 LEU B O 1
ATOM 1259 N N . GLY B 1 28 ? -2.812 -4.406 -11.732 1.00 38.95 29 GLY B N 1
ATOM 1260 C CA . GLY B 1 28 ? -4.122 -3.993 -11.273 1.00 36.51 29 GLY B CA 1
ATOM 1261 C C . GLY B 1 28 ? -4.225 -3.546 -9.829 1.00 41.32 29 GLY B C 1
ATOM 1262 O O . GLY B 1 28 ? -5.329 -3.310 -9.335 1.00 48.46 29 GLY B O 1
ATOM 1263 N N . PHE B 1 29 ? -3.091 -3.425 -9.144 1.00 41.52 30 PHE B N 1
ATOM 1264 C CA . PHE B 1 29 ? -3.081 -2.996 -7.746 1.00 38.37 30 PHE B CA 1
ATOM 1265 C C . PHE B 1 29 ? -2.572 -1.571 -7.660 1.00 40.98 30 PHE B C 1
ATOM 1266 O O . PHE B 1 29 ? -1.389 -1.316 -7.874 1.00 47.25 30 PHE B O 1
ATOM 1274 N N . ASN B 1 30 ? -3.470 -0.639 -7.354 1.00 42.27 31 ASN B N 1
ATOM 1275 C CA . ASN B 1 30 ? -3.101 0.768 -7.273 1.00 43.48 31 ASN B CA 1
ATOM 1276 C C . ASN B 1 30 ? -2.993 1.301 -5.866 1.00 41.21 31 ASN B C 1
ATOM 1277 O O . ASN B 1 30 ? -2.444 2.383 -5.658 1.00 44.61 31 ASN B O 1
ATOM 1282 N N . ASN B 1 31 ? -3.519 0.565 -4.896 1.00 37.74 32 ASN B N 1
ATOM 1283 C CA . ASN B 1 31 ? -3.436 1.038 -3.526 1.00 38.01 32 ASN B CA 1
ATOM 1284 C C . ASN B 1 31 ? -2.089 0.618 -2.955 1.00 37.31 32 ASN B C 1
ATOM 1285 O O . ASN B 1 31 ? -1.962 -0.423 -2.310 1.00 31.28 32 ASN B O 1
ATOM 1290 N N . VAL B 1 32 ? -1.082 1.447 -3.213 1.00 37.08 33 VAL B N 1
ATOM 1291 C CA . VAL B 1 32 ? 0.270 1.178 -2.765 1.00 34.06 33 VAL B CA 1
ATOM 1292 C C . VAL B 1 32 ? 0.892 2.295 -1.942 1.00 36.33 33 VAL B C 1
ATOM 1293 O O . VAL B 1 32 ? 0.834 3.466 -2.307 1.00 35.00 33 VAL B O 1
ATOM 1297 N N . GLU B 1 33 ? 1.499 1.900 -0.829 1.00 35.24 34 GLU B N 1
ATOM 1298 C CA . GLU B 1 33 ? 2.181 2.806 0.080 1.00 33.48 34 GLU B CA 1
ATOM 1299 C C . GLU B 1 33 ? 3.668 2.433 0.126 1.00 33.40 34 GLU B C 1
ATOM 1300 O O . GLU B 1 33 ? 4.037 1.267 -0.036 1.00 30.45 34 GLU B O 1
ATOM 1306 N N . GLU B 1 34 ? 4.510 3.427 0.371 1.00 29.08 35 GLU B N 1
ATOM 1307 C CA . GLU B 1 34 ? 5.945 3.221 0.421 1.00 28.24 35 GLU B CA 1
ATOM 1308 C C . GLU B 1 34 ? 6.575 3.486 1.793 1.00 29.61 35 GLU B C 1
ATOM 1309 O O . GLU B 1 34 ? 6.148 4.375 2.542 1.00 26.91 35 GLU B O 1
ATOM 1315 N N . ALA B 1 35 ? 7.594 2.697 2.113 1.00 23.30 36 ALA B N 1
ATOM 1316 C CA . ALA B 1 35 ? 8.314 2.842 3.367 1.00 22.71 36 ALA B CA 1
ATOM 1317 C C . ALA B 1 35 ? 9.780 2.709 3.008 1.00 19.29 36 ALA B C 1
ATOM 1318 O O . ALA B 1 35 ? 10.136 1.938 2.115 1.00 22.63 36 ALA B O 1
ATOM 1320 N N . GLU B 1 36 ? 10.629 3.456 3.703 1.00 23.47 37 GLU B N 1
ATOM 1321 C CA . GLU B 1 36 ? 12.062 3.443 3.430 1.00 20.67 37 GLU B CA 1
ATOM 1322 C C . GLU B 1 36 ? 12.836 2.345 4.138 1.00 18.69 37 GLU B C 1
ATOM 1323 O O . GLU B 1 36 ? 13.918 1.969 3.692 1.00 24.34 37 GLU B O 1
ATOM 1329 N N . ASP B 1 37 ? 12.317 1.848 5.258 1.00 22.20 38 ASP B N 1
ATOM 1330 C CA . ASP B 1 37 ? 13.017 0.788 5.983 1.00 21.93 38 ASP B CA 1
ATOM 1331 C C . ASP B 1 37 ? 12.137 0.080 6.990 1.00 20.98 38 ASP B C 1
ATOM 1332 O O . ASP B 1 37 ? 10.985 0.439 7.182 1.00 25.94 38 ASP B O 1
ATOM 1337 N N . GLY B 1 38 ? 12.696 -0.927 7.645 1.00 22.54 39 GLY B N 1
ATOM 1338 C CA . GLY B 1 38 ? 11.935 -1.678 8.625 1.00 26.01 39 GLY B CA 1
ATOM 1339 C C . GLY B 1 38 ? 11.209 -0.838 9.655 1.00 26.03 39 GLY B C 1
ATOM 1340 O O . GLY B 1 38 ? 10.030 -1.050 9.913 1.00 33.14 39 GLY B O 1
ATOM 1341 N N . VAL B 1 39 ? 11.912 0.112 10.257 1.00 30.38 40 VAL B N 1
ATOM 1342 C CA . VAL B 1 39 ? 11.313 0.970 11.275 1.00 29.34 40 VAL B CA 1
ATOM 1343 C C . VAL B 1 39 ? 10.168 1.789 10.698 1.00 26.64 40 VAL B C 1
ATOM 1344 O O . VAL B 1 39 ? 9.064 1.802 11.233 1.00 23.78 40 VAL B O 1
ATOM 1348 N N . ASP B 1 40 ? 10.459 2.482 9.606 1.00 28.30 41 ASP B N 1
ATOM 1349 C CA . ASP B 1 40 ? 9.488 3.322 8.925 1.00 26.90 41 ASP B CA 1
ATOM 1350 C C . ASP B 1 40 ? 8.285 2.472 8.539 1.00 28.22 41 ASP B C 1
ATOM 1351 O O . ASP B 1 40 ? 7.144 2.916 8.643 1.00 29.52 41 ASP B O 1
ATOM 1356 N N . ALA B 1 41 ? 8.549 1.241 8.104 1.00 25.91 42 ALA B N 1
ATOM 1357 C CA . ALA B 1 41 ? 7.488 0.330 7.714 1.00 24.45 42 ALA B CA 1
ATOM 1358 C C . ALA B 1 41 ? 6.606 0.044 8.926 1.00 24.02 42 ALA B C 1
ATOM 1359 O O . ALA B 1 41 ? 5.388 0.172 8.846 1.00 26.53 42 ALA B O 1
ATOM 1361 N N . LEU B 1 42 ? 7.216 -0.337 10.047 1.00 24.77 43 LEU B N 1
ATOM 1362 C CA . LEU B 1 42 ? 6.447 -0.629 11.259 1.00 30.89 43 LEU B CA 1
AT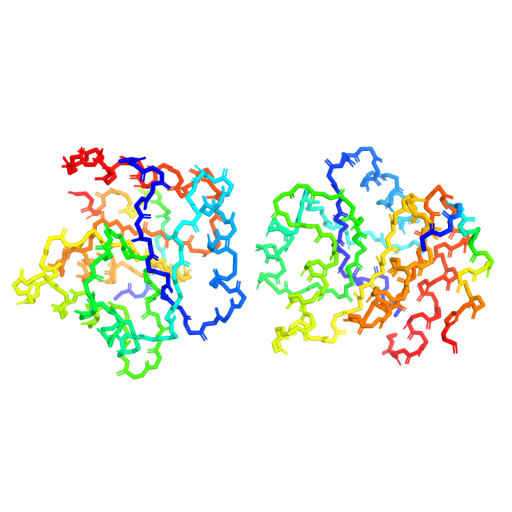OM 1363 C C . LEU B 1 42 ? 5.642 0.586 11.697 1.00 30.82 43 LEU B C 1
ATOM 1364 O O . LEU B 1 42 ? 4.487 0.459 12.114 1.00 34.24 43 LEU B O 1
ATOM 1369 N N . ASN B 1 43 ? 6.254 1.763 11.596 1.00 29.41 44 ASN B N 1
ATOM 1370 C CA . ASN B 1 43 ? 5.581 2.996 11.964 1.00 30.69 44 ASN B CA 1
ATOM 1371 C C . ASN B 1 43 ? 4.331 3.169 11.132 1.00 32.78 44 ASN B C 1
ATOM 1372 O O . ASN B 1 43 ? 3.318 3.669 11.626 1.00 38.83 44 ASN B O 1
ATOM 1377 N N . LYS B 1 44 ? 4.382 2.759 9.870 1.00 31.51 45 LYS B N 1
ATOM 1378 C CA . LYS B 1 44 ? 3.219 2.901 9.019 1.00 30.94 45 LYS B CA 1
ATOM 1379 C C . LYS B 1 44 ? 2.234 1.760 9.237 1.00 36.26 45 LYS B C 1
ATOM 1380 O O . LYS B 1 44 ? 1.024 1.978 9.246 1.00 38.34 45 LYS B O 1
ATOM 1386 N N . LEU B 1 45 ? 2.750 0.552 9.435 1.00 35.09 46 LEU B N 1
ATOM 1387 C CA . LEU B 1 45 ? 1.896 -0.604 9.643 1.00 38.87 46 LEU B CA 1
ATOM 1388 C C . LEU B 1 45 ? 0.998 -0.452 10.864 1.00 44.77 46 LEU B C 1
ATOM 1389 O O . LEU B 1 45 ? -0.102 -1.005 10.906 1.00 42.11 46 LEU B O 1
ATOM 1394 N N . GLN B 1 46 ? 1.462 0.297 11.857 1.00 48.22 47 GLN B N 1
ATOM 1395 C CA . GLN B 1 46 ? 0.668 0.503 13.063 1.00 52.41 47 GLN B CA 1
ATOM 1396 C C . GLN B 1 46 ? -0.665 1.167 12.748 1.00 50.88 47 GLN B C 1
ATOM 1397 O O . GLN B 1 46 ? -1.673 0.876 13.383 1.00 51.73 47 GLN B O 1
ATOM 1403 N N . ALA B 1 47 ? -0.666 2.053 11.759 1.00 49.89 48 ALA B N 1
ATOM 1404 C CA . ALA B 1 47 ? -1.881 2.749 11.359 1.00 52.42 48 ALA B CA 1
ATOM 1405 C C . ALA B 1 47 ? -2.931 1.745 10.888 1.00 53.63 48 ALA B C 1
ATOM 1406 O O . ALA B 1 47 ? -4.060 2.121 10.568 1.00 52.75 48 ALA B O 1
ATOM 1408 N N . GLY B 1 48 ? -2.544 0.469 10.850 1.00 53.53 49 GLY B N 1
ATOM 1409 C CA . GLY B 1 48 ? -3.442 -0.588 10.418 1.00 49.00 49 GLY B CA 1
ATOM 1410 C C . GLY B 1 48 ? -3.947 -0.396 9.000 1.00 47.49 49 GLY B C 1
ATOM 1411 O O . GLY B 1 48 ? -3.677 0.629 8.369 1.00 45.39 49 GLY B O 1
ATOM 1412 N N . GLY B 1 49 ? -4.665 -1.388 8.486 1.00 44.84 50 GLY B N 1
ATOM 1413 C CA . GLY B 1 49 ? -5.210 -1.273 7.146 1.00 45.57 50 GLY B CA 1
ATOM 1414 C C . GLY B 1 49 ? -4.409 -1.865 5.999 1.00 45.53 50 GLY B C 1
ATOM 1415 O O . GLY B 1 49 ? -4.884 -1.869 4.862 1.00 48.44 50 GLY B O 1
ATOM 1416 N N . TYR B 1 50 ? -3.209 -2.364 6.276 1.00 38.57 51 TYR B N 1
ATOM 1417 C CA . TYR B 1 50 ? -2.385 -2.946 5.224 1.00 33.68 51 TYR B CA 1
ATOM 1418 C C . TYR B 1 50 ? -2.641 -4.433 5.090 1.00 29.73 51 TYR B C 1
ATOM 1419 O O . TYR B 1 50 ? -2.746 -5.137 6.091 1.00 32.64 51 TYR B O 1
ATOM 1428 N N . GLY B 1 51 ? -2.725 -4.913 3.852 1.00 29.83 52 GLY B N 1
ATOM 1429 C CA . GLY B 1 51 ? -2.995 -6.325 3.635 1.00 30.02 52 GLY B CA 1
ATOM 1430 C C . GLY B 1 51 ? -1.892 -7.131 2.989 1.00 29.54 52 GLY B C 1
ATOM 1431 O O . GLY B 1 51 ? -2.014 -8.346 2.838 1.00 26.60 52 GLY B O 1
ATOM 1432 N N . PHE B 1 52 ? -0.810 -6.470 2.603 1.00 29.01 53 PHE B N 1
ATOM 1433 C CA . PHE B 1 52 ? 0.282 -7.182 1.965 1.00 27.74 53 PHE B CA 1
ATOM 1434 C C . PHE B 1 52 ? 1.532 -6.343 2.086 1.00 28.24 53 PHE B C 1
ATOM 1435 O O . PHE B 1 52 ? 1.484 -5.121 1.942 1.00 31.15 53 PHE B O 1
ATOM 1443 N N . VAL B 1 53 ? 2.650 -6.997 2.370 1.00 25.79 54 VAL B N 1
ATOM 1444 C CA . VAL B 1 53 ? 3.913 -6.300 2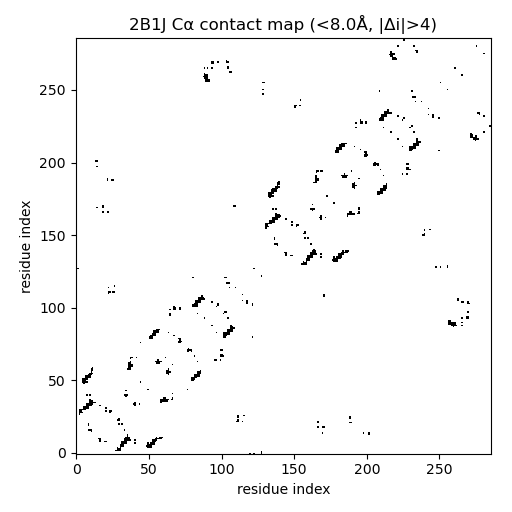.491 1.00 22.21 54 VAL B CA 1
ATOM 1445 C C . VAL B 1 53 ? 4.918 -6.924 1.543 1.00 22.94 54 VAL B C 1
ATOM 1446 O O . VAL B 1 53 ? 5.076 -8.142 1.516 1.00 21.21 54 VAL B O 1
ATOM 1450 N N . ILE B 1 54 ? 5.565 -6.078 0.747 1.00 21.12 55 ILE B N 1
ATOM 1451 C CA . ILE B 1 54 ? 6.598 -6.504 -0.188 1.00 24.34 55 ILE B CA 1
ATOM 1452 C C . ILE B 1 54 ? 7.798 -5.784 0.389 1.00 22.53 55 ILE B C 1
ATOM 1453 O O . ILE B 1 54 ? 7.883 -4.564 0.350 1.00 25.88 55 ILE B O 1
ATOM 1458 N N . SER B 1 55 ? 8.719 -6.546 0.952 1.00 20.23 56 SER B N 1
ATOM 1459 C CA . SER B 1 55 ? 9.848 -5.945 1.602 1.00 17.20 56 SER B CA 1
ATOM 1460 C C . SER B 1 55 ? 11.164 -6.334 1.013 1.00 23.46 56 SER B C 1
ATOM 1461 O O . SER B 1 55 ? 11.397 -7.490 0.655 1.00 21.78 56 SER B O 1
ATOM 1464 N N . ASP B 1 56 ? 12.032 -5.338 0.927 1.00 19.71 57 ASP B N 1
ATOM 1465 C CA . ASP B 1 56 ? 13.363 -5.544 0.432 1.00 17.84 57 ASP B CA 1
ATOM 1466 C C . ASP B 1 56 ? 14.041 -6.310 1.566 1.00 18.31 57 ASP B C 1
ATOM 1467 O O . ASP B 1 56 ? 13.477 -6.429 2.651 1.00 18.30 57 ASP B O 1
ATOM 1472 N N . TRP B 1 57 ? 15.221 -6.861 1.326 1.00 23.69 58 TRP B N 1
ATOM 1473 C CA . TRP B 1 57 ? 15.915 -7.565 2.399 1.00 19.09 58 TRP B CA 1
ATOM 1474 C C . TRP B 1 57 ? 16.876 -6.597 3.087 1.00 22.07 58 TRP B C 1
ATOM 1475 O O . TRP B 1 57 ? 16.768 -6.357 4.287 1.00 25.35 58 TRP B O 1
ATOM 1486 N N . ASN B 1 58 ? 17.802 -6.022 2.325 1.00 25.11 59 ASN B N 1
ATOM 1487 C CA . ASN B 1 58 ? 18.772 -5.093 2.899 1.00 27.81 59 ASN B CA 1
ATOM 1488 C C . ASN B 1 58 ? 18.344 -3.632 2.966 1.00 26.84 59 ASN B C 1
ATOM 1489 O O . ASN B 1 58 ? 18.226 -2.948 1.950 1.00 29.88 59 ASN B O 1
ATOM 1494 N N . MET B 1 59 ? 18.127 -3.158 4.182 1.00 25.48 60 MET B N 1
ATOM 1495 C CA . MET B 1 59 ? 17.738 -1.778 4.415 1.00 28.30 60 MET B CA 1
ATOM 1496 C C . MET B 1 59 ? 18.371 -1.393 5.743 1.00 31.43 60 MET B C 1
ATOM 1497 O O . MET B 1 59 ? 18.584 -2.247 6.603 1.00 32.21 60 MET B O 1
ATOM 1502 N N . PRO B 1 60 ? 18.698 -0.108 5.926 1.00 30.83 61 PRO B N 1
ATOM 1503 C CA . PRO B 1 60 ? 19.305 0.307 7.189 1.00 34.07 61 PRO B CA 1
ATOM 1504 C C . PRO B 1 60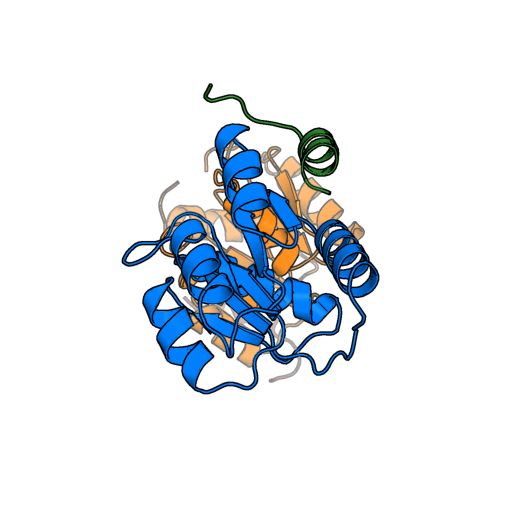 ? 18.247 0.442 8.273 1.00 36.71 61 PRO B C 1
ATOM 1505 O O . PRO B 1 60 ? 17.048 0.445 7.976 1.00 42.54 61 PRO B O 1
ATOM 1509 N N . ASN B 1 61 ? 18.706 0.545 9.519 1.00 34.09 62 ASN B N 1
ATOM 1510 C CA . ASN B 1 61 ? 17.855 0.691 10.699 1.00 31.47 62 ASN B CA 1
ATOM 1511 C C . ASN B 1 61 ? 17.126 -0.594 11.087 1.00 30.77 62 ASN B C 1
ATOM 1512 O O . ASN B 1 61 ? 17.101 -0.964 12.255 1.00 35.72 62 ASN B O 1
ATOM 1517 N N . MET B 1 62 ? 16.528 -1.269 10.113 1.00 33.13 63 MET B N 1
ATOM 1518 C CA . MET B 1 62 ? 15.828 -2.533 10.357 1.00 28.96 63 MET B CA 1
ATOM 1519 C C . MET B 1 62 ? 15.614 -3.217 9.024 1.00 24.93 63 MET B C 1
ATOM 1520 O O . MET B 1 62 ? 14.793 -2.780 8.225 1.00 29.23 63 MET B O 1
ATOM 1525 N N . ASP B 1 63 ? 16.362 -4.285 8.785 1.00 25.21 64 ASP B N 1
ATOM 1526 C CA . ASP B 1 63 ? 16.269 -5.016 7.530 1.00 27.18 64 ASP B CA 1
ATOM 1527 C C . ASP B 1 63 ? 14.972 -5.790 7.375 1.00 26.57 64 ASP B C 1
ATOM 1528 O O . ASP B 1 63 ? 14.146 -5.834 8.286 1.00 25.74 64 ASP B O 1
ATOM 1533 N N . GLY B 1 64 ? 14.818 -6.402 6.204 1.00 25.60 65 GLY B N 1
ATOM 1534 C CA . GLY B 1 64 ? 13.630 -7.168 5.896 1.00 21.27 65 GLY B CA 1
ATOM 1535 C C . GLY B 1 64 ? 13.340 -8.273 6.886 1.00 23.27 65 GLY B C 1
ATOM 1536 O O . GLY B 1 64 ? 12.251 -8.322 7.446 1.00 25.55 65 GLY B O 1
ATOM 1537 N N . LEU B 1 65 ? 14.313 -9.152 7.101 1.00 25.85 66 LEU B N 1
ATOM 1538 C CA . LEU B 1 65 ? 14.154 -10.277 8.014 1.00 25.87 66 LEU B CA 1
ATOM 1539 C C . LEU B 1 65 ? 13.701 -9.840 9.408 1.00 24.43 66 LEU B C 1
ATOM 1540 O O . LEU B 1 65 ? 12.815 -10.448 9.997 1.00 26.38 66 LEU B O 1
ATOM 1545 N N . GLU B 1 66 ? 14.307 -8.784 9.933 1.00 24.10 67 GLU B N 1
ATOM 1546 C CA . GLU B 1 66 ? 13.929 -8.278 11.247 1.00 26.26 67 GLU B CA 1
ATOM 1547 C C . GLU B 1 66 ? 12.483 -7.797 11.175 1.00 24.12 67 GLU B C 1
ATOM 1548 O O . GLU B 1 66 ? 11.697 -8.033 12.087 1.00 27.07 67 GLU B O 1
ATOM 1554 N N . LEU B 1 67 ? 12.144 -7.113 10.084 1.00 23.23 68 LEU B N 1
ATOM 1555 C CA . LEU B 1 67 ? 10.794 -6.601 9.881 1.00 23.10 68 LEU B CA 1
ATOM 1556 C C . LEU B 1 67 ? 9.817 -7.761 9.888 1.00 23.95 68 LEU B C 1
ATOM 1557 O O . LEU B 1 67 ? 8.774 -7.702 10.536 1.00 25.13 68 LEU B O 1
ATOM 1562 N N . LEU B 1 68 ? 10.169 -8.819 9.164 1.00 21.51 69 LEU B N 1
ATOM 1563 C CA . LEU B 1 68 ? 9.331 -10.006 9.080 1.00 25.69 69 LEU B CA 1
ATOM 1564 C C . LEU B 1 68 ? 9.139 -10.624 10.471 1.00 30.08 69 LEU B C 1
ATOM 1565 O O . LEU B 1 68 ? 8.005 -10.834 10.904 1.00 31.12 69 LEU B O 1
ATOM 1570 N N . LYS B 1 69 ? 10.234 -10.900 11.178 1.00 31.32 70 LYS B N 1
ATOM 1571 C CA . LYS B 1 69 ? 10.130 -11.482 12.522 1.00 35.12 70 LYS B CA 1
ATOM 1572 C C . LYS B 1 69 ? 9.246 -10.608 13.408 1.00 37.22 70 LYS B C 1
ATOM 1573 O O . LYS B 1 69 ? 8.413 -11.105 14.170 1.00 35.66 70 LYS B O 1
ATOM 1579 N N . THR B 1 70 ? 9.421 -9.299 13.300 1.00 33.85 71 THR B N 1
ATOM 1580 C CA . THR B 1 70 ? 8.630 -8.393 14.106 1.00 30.19 71 THR B CA 1
ATOM 1581 C C . THR B 1 70 ? 7.152 -8.498 13.749 1.00 31.17 71 THR B C 1
ATOM 1582 O O . THR B 1 70 ? 6.298 -8.568 14.629 1.00 33.54 71 THR B O 1
ATOM 1586 N N . ILE B 1 71 ? 6.857 -8.515 12.455 1.00 30.30 72 ILE B N 1
ATOM 1587 C CA . ILE B 1 71 ? 5.482 -8.631 11.988 1.00 26.81 72 ILE B CA 1
ATOM 1588 C C . ILE B 1 71 ? 4.855 -9.940 12.494 1.00 27.06 72 ILE B C 1
ATOM 1589 O O . ILE B 1 71 ? 3.752 -9.952 13.044 1.00 24.08 72 ILE B O 1
ATOM 1594 N N . ARG B 1 72 ? 5.575 -11.037 12.308 1.00 25.63 73 ARG B N 1
ATOM 1595 C CA . ARG B 1 72 ? 5.101 -12.344 12.719 1.00 29.43 73 ARG B CA 1
ATOM 1596 C C . ARG B 1 72 ? 4.897 -12.489 14.225 1.00 34.17 73 ARG B C 1
ATOM 1597 O O . ARG B 1 72 ? 4.100 -13.309 14.673 1.00 38.44 73 ARG B O 1
ATOM 1605 N N . ALA B 1 73 ? 5.615 -11.702 15.009 1.00 37.18 74 ALA B N 1
ATOM 1606 C CA . ALA B 1 73 ? 5.482 -11.791 16.454 1.00 37.37 74 ALA B CA 1
ATOM 1607 C C . ALA B 1 73 ? 4.406 -10.854 16.980 1.00 38.97 74 ALA B C 1
ATOM 1608 O O . ALA B 1 73 ? 3.970 -10.983 18.117 1.00 41.66 74 ALA B O 1
ATOM 1610 N N . ASP B 1 74 ? 3.977 -9.907 16.155 1.00 41.65 75 ASP B N 1
ATOM 1611 C CA . ASP B 1 74 ? 2.949 -8.968 16.580 1.00 42.84 75 ASP B CA 1
ATOM 1612 C C . ASP B 1 74 ? 1.588 -9.629 16.439 1.00 45.40 75 ASP B C 1
ATOM 1613 O O . ASP B 1 74 ? 1.268 -10.184 15.391 1.00 45.53 75 ASP B O 1
ATOM 1618 N N . GLY B 1 75 ? 0.790 -9.563 17.497 1.00 46.56 76 GLY B N 1
ATOM 1619 C CA . GLY B 1 75 ? -0.522 -10.182 17.470 1.00 50.83 76 GLY B CA 1
ATOM 1620 C C . GLY B 1 75 ? -1.451 -9.700 16.372 1.00 51.38 76 GLY B C 1
ATOM 1621 O O . GLY B 1 75 ? -2.208 -10.490 15.800 1.00 53.21 76 GLY B O 1
ATOM 1622 N N . ALA B 1 76 ? -1.392 -8.409 16.067 1.00 45.59 77 ALA B N 1
ATOM 1623 C CA . ALA B 1 76 ? -2.253 -7.838 15.044 1.00 44.52 77 ALA B CA 1
ATOM 1624 C C . ALA B 1 76 ? -1.780 -8.082 13.614 1.00 44.93 77 ALA B C 1
ATOM 1625 O O . ALA B 1 76 ? -2.592 -8.345 12.732 1.00 49.76 77 ALA B O 1
ATOM 1627 N N . MET B 1 77 ? -0.473 -8.005 13.392 1.00 45.54 78 MET B N 1
ATOM 1628 C CA . MET B 1 77 ? 0.108 -8.164 12.058 1.00 43.16 78 MET B CA 1
ATOM 1629 C C . MET B 1 77 ? 0.537 -9.588 11.743 1.00 41.69 78 MET B C 1
ATOM 1630 O O . MET B 1 77 ? 0.901 -9.907 10.609 1.00 43.25 78 MET B O 1
ATOM 1635 N N . SER B 1 78 ? 0.501 -10.432 12.761 1.00 38.35 79 SER B N 1
ATOM 1636 C CA . SER B 1 78 ? 0.905 -11.828 12.659 1.00 37.28 79 SER B CA 1
ATOM 1637 C C . SER B 1 78 ? 0.660 -12.553 11.324 1.00 37.31 79 SER B C 1
ATOM 1638 O O . SER B 1 78 ? 1.550 -13.226 10.798 1.00 37.94 79 SER B O 1
ATOM 1641 N N . ALA B 1 79 ? -0.543 -12.418 10.781 1.00 39.19 80 ALA B N 1
ATOM 1642 C CA . ALA B 1 79 ? -0.906 -13.108 9.549 1.00 38.33 80 ALA B CA 1
ATOM 1643 C C . ALA B 1 79 ? -0.623 -12.355 8.254 1.00 35.49 80 ALA B C 1
ATOM 1644 O O . ALA B 1 79 ? -0.897 -12.858 7.167 1.00 33.88 80 ALA B O 1
ATOM 1646 N N . LEU B 1 80 ? -0.071 -11.156 8.369 1.00 32.68 81 LEU B N 1
ATOM 1647 C CA . LEU B 1 80 ? 0.231 -10.340 7.202 1.00 31.98 81 LEU B CA 1
ATOM 1648 C C . LEU B 1 80 ? 1.157 -11.046 6.207 1.00 30.24 81 LEU B C 1
ATOM 1649 O O . LEU B 1 80 ? 2.267 -11.461 6.552 1.00 31.52 81 LEU B O 1
ATOM 1654 N N . PRO B 1 81 ? 0.699 -11.208 4.959 1.00 23.77 82 PRO B N 1
ATOM 1655 C CA . PRO B 1 81 ? 1.524 -11.861 3.939 1.00 22.82 82 PRO B CA 1
ATOM 1656 C C . PRO B 1 81 ? 2.753 -10.977 3.752 1.00 20.53 82 PRO B C 1
ATOM 1657 O O . PRO B 1 81 ? 2.636 -9.757 3.721 1.00 19.16 82 PRO B O 1
ATOM 1661 N N . VAL B 1 82 ? 3.929 -11.576 3.657 1.00 24.16 83 VAL B N 1
ATOM 1662 C CA . VAL B 1 82 ? 5.139 -10.793 3.454 1.00 23.03 83 VAL B CA 1
ATOM 1663 C C . VAL B 1 82 ? 5.937 -11.440 2.335 1.00 25.27 83 VAL B C 1
ATOM 1664 O O . VAL B 1 82 ? 6.409 -12.569 2.470 1.00 28.98 83 VAL B O 1
ATOM 1668 N N . LEU B 1 83 ? 6.063 -10.733 1.221 1.00 21.51 84 LEU B N 1
ATOM 1669 C CA . LEU B 1 83 ? 6.807 -11.248 0.086 1.00 23.58 84 LEU B CA 1
ATOM 1670 C C . LEU B 1 83 ? 8.170 -10.587 0.100 1.00 23.17 84 LEU B C 1
ATOM 1671 O O . LEU B 1 83 ? 8.260 -9.366 -0.011 1.00 24.67 84 LEU B O 1
ATOM 1676 N N . MET B 1 84 ? 9.220 -11.393 0.261 1.00 26.60 85 MET B N 1
ATOM 1677 C CA . MET B 1 84 ? 10.583 -10.870 0.296 1.00 22.53 85 MET B CA 1
ATOM 1678 C C . MET B 1 84 ? 11.033 -10.632 -1.146 1.00 28.88 85 MET B C 1
ATOM 1679 O O . MET B 1 84 ? 10.923 -11.526 -1.977 1.00 29.98 85 MET B O 1
ATOM 1684 N N . VAL B 1 85 ? 11.546 -9.441 -1.449 1.00 28.32 86 VAL B N 1
ATOM 1685 C CA . VAL B 1 85 ? 11.963 -9.100 -2.817 1.00 39.67 86 VAL B CA 1
ATOM 1686 C C . VAL B 1 85 ? 13.375 -8.502 -2.948 1.00 45.72 86 VAL B C 1
ATOM 1687 O O . VAL B 1 85 ? 13.544 -7.317 -3.293 1.00 49.65 86 VAL B O 1
ATOM 1691 N N . THR B 1 86 ? 14.383 -9.328 -2.704 1.00 51.10 87 THR B N 1
ATOM 1692 C CA . THR B 1 86 ? 15.761 -8.888 -2.808 1.00 54.20 87 THR B CA 1
ATOM 1693 C C . THR B 1 86 ? 16.537 -9.309 -4.062 1.00 53.28 87 THR B C 1
ATOM 1694 O O . THR B 1 86 ? 16.093 -10.096 -4.893 1.00 50.67 87 THR B O 1
ATOM 1698 N N A ALA B 1 87 ? 17.782 -8.828 -4.119 0.50 55.32 88 ALA B N 1
ATOM 1699 N N B ALA B 1 87 ? 17.756 -8.811 -4.127 0.50 54.43 88 ALA B N 1
ATOM 1700 C CA A ALA B 1 87 ? 18.693 -9.168 -5.189 0.50 58.43 88 ALA B CA 1
ATOM 1701 C CA B ALA B 1 87 ? 18.694 -9.124 -5.183 0.50 58.75 88 ALA B CA 1
ATOM 1702 C C A ALA B 1 87 ? 19.476 -10.358 -4.696 0.50 57.63 88 ALA B C 1
ATOM 1703 C C B ALA B 1 87 ? 19.457 -10.439 -4.832 0.50 58.49 88 ALA B C 1
ATOM 1704 O O A ALA B 1 87 ? 19.670 -11.327 -5.426 0.50 56.37 88 ALA B O 1
ATOM 1705 O O B ALA B 1 87 ? 19.576 -11.348 -5.660 0.50 58.27 88 ALA B O 1
ATOM 1708 N N A GLU B 1 88 ? 19.863 -10.318 -3.422 0.50 58.93 89 GLU B N 1
ATOM 1709 N N B GLU B 1 88 ? 20.007 -10.526 -3.621 0.50 59.87 89 GLU B N 1
ATOM 1710 C CA A GLU B 1 88 ? 20.602 -11.443 -2.826 0.50 61.80 89 GLU B CA 1
ATOM 1711 C CA B GLU B 1 88 ? 20.777 -11.704 -3.203 0.50 62.46 89 GLU B CA 1
ATOM 1712 C C A GLU B 1 88 ? 19.899 -12.797 -2.972 0.50 61.99 89 GLU B C 1
ATOM 1713 C C B GLU B 1 88 ? 19.876 -12.911 -3.011 0.50 62.11 89 GLU B C 1
ATOM 1714 O O A GLU B 1 88 ? 18.736 -12.950 -2.604 0.50 61.19 89 GLU B O 1
ATOM 1715 O O B GLU B 1 88 ? 18.823 -12.816 -2.385 0.50 60.38 89 GLU B O 1
ATOM 1726 N N A ALA B 1 89 ? 20.612 -13.780 -3.514 0.50 61.73 90 ALA B N 1
ATOM 1727 N N B ALA B 1 89 ? 20.290 -14.051 -3.551 0.50 61.44 90 ALA B N 1
ATOM 1728 C CA A ALA B 1 89 ? 20.035 -15.101 -3.725 0.50 60.62 90 ALA B CA 1
ATOM 1729 C CA B ALA B 1 89 ? 19.496 -15.265 -3.437 0.50 61.19 90 ALA B CA 1
ATOM 1730 C C A ALA B 1 89 ? 20.821 -16.182 -3.005 0.50 61.07 90 ALA B C 1
ATOM 1731 C C B ALA B 1 89 ? 20.216 -16.359 -2.659 0.50 61.58 90 ALA B C 1
ATOM 1732 O O A ALA B 1 89 ? 21.192 -17.192 -3.600 0.50 61.27 90 ALA B O 1
ATOM 1733 O O B ALA B 1 89 ? 19.995 -17.545 -2.905 0.50 60.77 90 ALA B O 1
ATOM 1736 N N . LYS B 1 90 ? 21.073 -15.963 -1.720 1.00 60.89 91 LYS B N 1
ATOM 1737 C CA . LYS B 1 90 ? 21.808 -16.930 -0.916 1.00 60.93 91 LYS B CA 1
ATOM 1738 C C . LYS B 1 90 ? 20.846 -17.918 -0.275 1.00 60.53 91 LYS B C 1
ATOM 1739 O O . LYS B 1 90 ? 19.799 -17.537 0.257 1.00 63.19 91 LYS B O 1
ATOM 1745 N N . LYS B 1 91 ? 21.217 -19.191 -0.337 1.00 57.25 92 LYS B N 1
ATOM 1746 C CA . LYS B 1 91 ? 20.414 -20.284 0.194 1.00 58.15 92 LYS B CA 1
ATOM 1747 C C . LYS B 1 91 ? 20.110 -20.146 1.668 1.00 55.17 92 LYS B C 1
ATOM 1748 O O . LYS B 1 91 ? 19.030 -20.495 2.129 1.00 55.34 92 LYS B O 1
ATOM 1754 N N . GLU B 1 92 ? 21.035 -19.645 2.439 1.00 53.67 93 GLU B N 1
ATOM 1755 C CA . GLU B 1 92 ? 20.670 -19.579 3.797 1.00 53.63 93 GLU B CA 1
ATOM 1756 C C . GLU B 1 92 ? 19.679 -18.428 4.101 1.00 51.71 93 GLU B C 1
ATOM 1757 O O . GLU B 1 92 ? 18.856 -18.565 5.015 1.00 50.42 93 GLU B O 1
ATOM 1763 N N . ASN B 1 93 ? 19.692 -17.341 3.313 1.00 48.90 94 ASN B N 1
ATOM 1764 C CA . ASN B 1 93 ? 18.687 -16.272 3.494 1.00 47.45 94 ASN B CA 1
ATOM 1765 C C . ASN B 1 93 ? 17.290 -16.851 3.194 1.00 45.63 94 ASN B C 1
ATOM 1766 O O . ASN B 1 93 ? 16.293 -16.534 3.869 1.00 41.07 94 ASN B O 1
ATOM 1771 N N . ILE B 1 94 ? 17.220 -17.673 2.149 1.00 39.51 95 ILE B N 1
ATOM 1772 C CA . ILE B 1 94 ? 15.960 -18.298 1.755 1.00 37.94 95 ILE B CA 1
ATOM 1773 C C . ILE B 1 94 ? 15.472 -19.150 2.922 1.00 34.90 95 ILE B C 1
ATOM 1774 O O . ILE B 1 94 ? 14.316 -19.073 3.317 1.00 37.41 95 ILE B O 1
ATOM 1779 N N . ILE B 1 95 ? 16.364 -19.963 3.476 1.00 33.47 96 ILE B N 1
ATOM 1780 C CA . ILE B 1 95 ? 16.021 -20.807 4.619 1.00 33.07 96 ILE B CA 1
ATOM 1781 C C . ILE B 1 95 ? 15.537 -19.931 5.783 1.00 30.61 96 ILE B C 1
ATOM 1782 O O . ILE B 1 95 ? 14.454 -20.144 6.337 1.00 29.99 96 ILE B O 1
ATOM 1787 N N . ALA B 1 96 ? 16.348 -18.944 6.150 1.00 26.41 97 ALA B N 1
ATOM 1788 C CA . ALA B 1 96 ? 16.001 -18.053 7.246 1.00 28.11 97 ALA B CA 1
ATOM 1789 C C . ALA B 1 96 ? 14.623 -17.411 7.049 1.00 29.97 97 ALA B C 1
ATOM 1790 O O . ALA B 1 96 ? 13.779 -17.466 7.946 1.00 28.76 97 ALA B O 1
ATOM 1792 N N . ALA B 1 97 ? 14.399 -16.819 5.872 1.00 30.31 98 ALA B N 1
ATOM 1793 C CA . ALA B 1 97 ? 13.129 -16.159 5.557 1.00 28.88 98 ALA B CA 1
ATOM 1794 C C . ALA B 1 97 ? 11.954 -17.106 5.683 1.00 27.58 98 ALA B C 1
ATOM 1795 O O . ALA B 1 97 ? 10.916 -16.749 6.234 1.00 29.25 98 ALA B O 1
ATOM 1797 N N . ALA B 1 98 ? 12.110 -18.310 5.155 1.00 28.82 99 ALA B N 1
ATOM 1798 C CA . ALA B 1 98 ? 11.052 -19.306 5.234 1.00 34.39 99 ALA B CA 1
ATOM 1799 C C . ALA B 1 98 ? 10.846 -19.682 6.701 1.00 39.42 99 ALA B C 1
ATOM 1800 O O . ALA B 1 98 ? 9.722 -19.907 7.149 1.00 41.18 99 ALA B O 1
ATOM 1802 N N . GLN B 1 99 ? 11.945 -19.734 7.446 1.00 41.63 100 GLN B N 1
ATOM 1803 C CA . GLN B 1 99 ? 11.898 -20.078 8.860 1.00 42.94 100 GLN B CA 1
ATOM 1804 C C . GLN B 1 99 ? 11.103 -18.988 9.580 1.00 38.97 100 GLN B C 1
ATOM 1805 O O . GLN B 1 99 ? 10.171 -19.264 10.323 1.00 39.28 100 GLN B O 1
ATOM 1816 N N . ALA B 1 100 ? 11.480 -17.743 9.335 1.00 33.05 101 ALA B N 1
ATOM 1817 C CA . ALA B 1 100 ? 10.824 -16.608 9.952 1.00 31.23 101 ALA B CA 1
ATOM 1818 C C . ALA B 1 100 ? 9.361 -16.487 9.532 1.00 33.31 101 ALA B C 1
ATOM 1819 O O . ALA B 1 100 ? 8.605 -15.706 10.109 1.00 34.03 101 ALA B O 1
ATOM 1821 N N . GLY B 1 101 ? 8.962 -17.252 8.522 1.00 35.47 102 GLY B N 1
ATOM 1822 C CA . GLY B 1 101 ? 7.579 -17.205 8.074 1.00 35.22 102 GLY B CA 1
ATOM 1823 C C . GLY B 1 101 ? 7.274 -16.322 6.875 1.00 34.76 102 GLY B C 1
ATOM 1824 O O . GLY B 1 101 ? 6.161 -15.803 6.754 1.00 31.59 102 GLY B O 1
ATOM 1825 N N . ALA B 1 102 ? 8.254 -16.134 5.995 1.00 34.50 103 ALA B N 1
ATOM 1826 C CA . ALA B 1 102 ? 8.047 -15.328 4.796 1.00 33.20 103 ALA B CA 1
ATOM 1827 C C . ALA B 1 102 ? 7.019 -16.048 3.917 1.00 32.24 103 ALA B C 1
ATOM 1828 O O . ALA B 1 102 ? 7.039 -17.271 3.800 1.00 34.01 103 ALA B O 1
ATOM 1830 N N . SER B 1 103 ? 6.123 -15.283 3.307 1.00 31.04 104 SER B N 1
ATOM 1831 C CA . SER B 1 103 ? 5.075 -15.840 2.463 1.00 30.33 104 SER B CA 1
ATOM 1832 C C . SER B 1 103 ? 5.590 -16.281 1.092 1.00 35.43 104 SER B C 1
ATOM 1833 O O . SER B 1 103 ? 5.027 -17.182 0.461 1.00 38.25 104 SER B O 1
ATOM 1836 N N . GLY B 1 104 ? 6.659 -15.635 0.641 1.00 33.06 105 GLY B N 1
ATOM 1837 C CA . GLY B 1 104 ? 7.243 -15.952 -0.643 1.00 32.03 105 GLY B CA 1
ATOM 1838 C C . GLY B 1 104 ? 8.563 -15.227 -0.802 1.00 35.14 105 GLY B C 1
ATOM 1839 O O . GLY B 1 104 ? 8.909 -14.363 0.006 1.00 36.33 105 GLY B O 1
ATOM 1840 N N . TYR B 1 105 ? 9.297 -15.562 -1.853 1.00 33.99 106 TYR B N 1
ATOM 1841 C CA . TYR B 1 105 ? 10.595 -14.948 -2.082 1.00 36.23 106 TYR B CA 1
ATOM 1842 C C . TYR B 1 105 ? 10.815 -14.680 -3.572 1.00 35.35 106 TYR B C 1
ATOM 1843 O O . TYR B 1 105 ? 10.584 -15.550 -4.409 1.00 39.65 106 TYR B O 1
ATOM 1852 N N . VAL B 1 106 ? 11.261 -13.473 -3.899 1.00 33.10 107 VAL B N 1
ATOM 1853 C CA . VAL B 1 106 ? 11.497 -13.106 -5.286 1.00 28.46 107 VAL B CA 1
ATOM 1854 C C . VAL B 1 106 ? 12.824 -12.402 -5.441 1.00 31.29 107 VAL B C 1
ATOM 1855 O O . VAL B 1 106 ? 13.146 -11.478 -4.700 1.00 30.83 107 VAL B O 1
ATOM 1859 N N . VAL B 1 107 ? 13.598 -12.860 -6.412 1.00 34.85 108 VAL B N 1
ATOM 1860 C CA . VAL B 1 107 ? 14.899 -12.286 -6.687 1.00 37.98 108 VAL B CA 1
ATOM 1861 C C . VAL B 1 107 ? 14.764 -11.188 -7.730 1.00 38.27 108 VAL B C 1
ATOM 1862 O O . VAL B 1 107 ? 14.249 -11.417 -8.819 1.00 35.33 108 VAL B O 1
ATOM 1866 N N . LYS B 1 108 ? 15.210 -9.990 -7.394 1.00 40.38 109 LYS B N 1
ATOM 1867 C CA . LYS B 1 108 ? 15.145 -8.916 -8.358 1.00 45.72 109 LYS B CA 1
ATOM 1868 C C . LYS B 1 108 ? 16.386 -9.130 -9.214 1.00 46.01 109 LYS B C 1
ATOM 1869 O O . LYS B 1 108 ? 17.383 -9.679 -8.744 1.00 44.78 109 LYS B O 1
ATOM 1875 N N . PRO B 1 109 ? 16.330 -8.735 -10.492 1.00 46.35 110 PRO B N 1
ATOM 1876 C CA . PRO B 1 109 ? 15.164 -8.115 -11.120 1.00 46.12 110 PRO B CA 1
ATOM 1877 C C . PRO B 1 109 ? 14.128 -9.159 -11.523 1.00 44.97 110 PRO B C 1
ATOM 1878 O O . PRO B 1 109 ? 14.469 -10.266 -11.944 1.00 40.61 110 PRO B O 1
ATOM 1882 N N . PHE B 1 110 ? 12.860 -8.804 -11.381 1.00 46.00 111 PHE B N 1
ATOM 1883 C CA . PHE B 1 110 ? 11.793 -9.713 -11.742 1.00 43.88 111 PHE B CA 1
ATOM 1884 C C . PHE B 1 110 ? 10.853 -9.026 -12.716 1.00 43.43 111 PHE B C 1
ATOM 1885 O O . PHE B 1 110 ? 10.928 -7.818 -12.921 1.00 47.03 111 PHE B O 1
ATOM 1893 N N . THR B 1 111 ? 9.970 -9.807 -13.313 1.00 41.46 112 THR B N 1
ATOM 1894 C CA . THR B 1 111 ? 9.020 -9.289 -14.276 1.00 41.86 112 THR B CA 1
ATOM 1895 C C . THR B 1 111 ? 7.617 -9.291 -13.693 1.00 42.51 112 THR B C 1
ATOM 1896 O O . THR B 1 111 ? 7.370 -9.879 -12.638 1.00 43.05 112 THR B O 1
ATOM 1900 N N . ALA B 1 112 ? 6.697 -8.638 -14.392 1.00 39.70 113 ALA B N 1
ATOM 1901 C CA . ALA B 1 112 ? 5.318 -8.595 -13.951 1.00 37.38 113 ALA B CA 1
ATOM 1902 C C . ALA B 1 112 ? 4.837 -10.041 -13.840 1.00 36.52 113 ALA B C 1
ATOM 1903 O O . ALA B 1 112 ? 4.135 -10.406 -12.902 1.00 35.58 113 ALA B O 1
ATOM 1905 N N . ALA B 1 113 ? 5.251 -10.866 -14.797 1.00 35.73 114 ALA B N 1
ATOM 1906 C CA . ALA B 1 113 ? 4.861 -12.268 -14.824 1.00 38.21 114 ALA B CA 1
ATOM 1907 C C . ALA B 1 113 ? 5.269 -13.015 -13.559 1.00 36.49 114 ALA B C 1
ATOM 1908 O O . ALA B 1 113 ? 4.463 -13.722 -12.952 1.00 43.14 114 ALA B O 1
ATOM 1910 N N . THR B 1 114 ? 6.522 -12.861 -13.163 1.00 32.64 115 THR B N 1
ATOM 1911 C CA . THR B 1 114 ? 7.029 -13.534 -11.976 1.00 30.05 115 THR B CA 1
ATOM 1912 C C . THR B 1 114 ? 6.286 -13.064 -10.728 1.00 31.89 115 THR B C 1
ATOM 1913 O O . THR B 1 114 ? 5.943 -13.867 -9.858 1.00 32.82 115 THR B O 1
ATOM 1917 N N . LEU B 1 115 ? 6.043 -11.760 -10.643 1.00 28.77 116 LEU B N 1
ATOM 1918 C CA . LEU B 1 115 ? 5.337 -11.190 -9.501 1.00 33.13 116 LEU B CA 1
ATOM 1919 C C . LEU B 1 115 ? 3.898 -11.700 -9.476 1.00 35.96 116 LEU B C 1
ATOM 1920 O O . LEU B 1 115 ? 3.387 -12.110 -8.429 1.00 37.06 116 LEU B O 1
ATOM 1925 N N . GLU B 1 116 ? 3.250 -11.669 -10.636 1.00 34.98 117 GLU B N 1
ATOM 1926 C CA . GLU B 1 116 ? 1.878 -12.148 -10.760 1.00 39.74 117 GLU B CA 1
ATOM 1927 C C . GLU B 1 116 ? 1.840 -13.579 -10.225 1.00 36.14 117 GLU B C 1
ATOM 1928 O O . GLU B 1 116 ? 0.972 -13.957 -9.439 1.00 33.06 117 GLU B O 1
ATOM 1934 N N . GLU B 1 117 ? 2.813 -14.364 -10.657 1.00 37.22 118 GLU B N 1
ATOM 1935 C CA . GLU B 1 117 ? 2.921 -15.746 -10.240 1.00 42.74 118 GLU B CA 1
ATOM 1936 C C . GLU B 1 117 ? 2.935 -15.830 -8.719 1.00 44.30 118 GLU B C 1
ATOM 1937 O O . GLU B 1 117 ? 2.054 -16.436 -8.111 1.00 46.99 118 GLU B O 1
ATOM 1943 N N . LYS B 1 118 ? 3.941 -15.207 -8.114 1.00 45.18 119 LYS B N 1
ATOM 1944 C CA . LYS B 1 118 ? 4.103 -15.212 -6.664 1.00 40.66 119 LYS B CA 1
ATOM 1945 C C . LYS B 1 118 ? 2.878 -14.708 -5.905 1.00 36.27 119 LYS B C 1
ATOM 1946 O O . LYS B 1 118 ? 2.443 -15.320 -4.928 1.00 33.23 119 LYS B O 1
ATOM 1952 N N . LEU B 1 119 ? 2.316 -13.591 -6.338 1.00 31.07 120 LEU B N 1
ATOM 1953 C CA . LEU B 1 119 ? 1.148 -13.077 -5.646 1.00 34.97 120 LEU B CA 1
ATOM 1954 C C . LEU B 1 119 ? 0.021 -14.097 -5.715 1.00 41.41 120 LEU B C 1
ATOM 1955 O O . LEU B 1 119 ? -0.680 -14.326 -4.726 1.00 42.69 120 LEU B O 1
ATOM 1960 N N . ASN B 1 120 ? -0.138 -14.727 -6.878 1.00 41.75 121 ASN B N 1
ATOM 1961 C CA . ASN B 1 120 ? -1.194 -15.712 -7.054 1.00 43.02 121 ASN B CA 1
ATOM 1962 C C . ASN B 1 120 ? -1.066 -16.914 -6.135 1.00 44.93 121 ASN B C 1
ATOM 1963 O O . ASN B 1 120 ? -2.061 -17.363 -5.569 1.00 45.45 121 ASN B O 1
ATOM 1968 N N . LYS B 1 121 ? 0.146 -17.438 -5.980 1.00 44.51 122 LYS B N 1
ATOM 1969 C CA . LYS B 1 121 ? 0.339 -18.601 -5.123 1.00 52.10 122 LYS B CA 1
ATOM 1970 C C . LYS B 1 121 ? 0.094 -18.242 -3.662 1.00 55.52 122 LYS B C 1
ATOM 1971 O O . LYS B 1 121 ? -0.380 -19.066 -2.880 1.00 57.67 122 LYS B O 1
ATOM 1977 N N . ILE B 1 122 ? 0.418 -17.006 -3.298 1.00 55.25 123 ILE B N 1
ATOM 1978 C CA . ILE B 1 122 ? 0.220 -16.547 -1.933 1.00 53.18 123 ILE B CA 1
ATOM 1979 C C . ILE B 1 122 ? -1.252 -16.252 -1.673 1.00 55.44 123 ILE B C 1
ATOM 1980 O O . ILE B 1 122 ? -1.758 -16.540 -0.591 1.00 58.35 123 ILE B O 1
ATOM 1985 N N . PHE B 1 123 ? -1.945 -15.674 -2.648 1.00 53.43 124 PHE B N 1
ATOM 1986 C CA . PHE B 1 123 ? -3.363 -15.396 -2.456 1.00 60.34 124 PHE B CA 1
ATOM 1987 C C . PHE B 1 123 ? -4.085 -16.731 -2.344 1.00 66.75 124 PHE B C 1
ATOM 1988 O O . PHE B 1 123 ? -5.106 -16.847 -1.666 1.00 66.11 124 PHE B O 1
ATOM 1996 N N . GLU B 1 124 ? -3.536 -17.737 -3.018 1.00 73.09 125 GLU B N 1
ATOM 1997 C CA . GLU B 1 124 ? -4.099 -19.082 -3.013 1.00 76.13 125 GLU B CA 1
ATOM 1998 C C . GLU B 1 124 ? -3.809 -19.793 -1.698 1.00 78.76 125 GLU B C 1
ATOM 1999 O O . GLU B 1 124 ? -4.730 -20.131 -0.957 1.00 81.80 125 GLU B O 1
ATOM 2005 N N . LYS B 1 125 ? -2.530 -20.025 -1.415 1.00 80.18 126 LYS B N 1
ATOM 2006 C CA . LYS B 1 125 ? -2.134 -20.697 -0.181 1.00 80.91 126 LYS B CA 1
ATOM 2007 C C . LYS B 1 125 ? -2.903 -20.141 1.010 1.00 82.73 126 LYS B C 1
ATOM 2008 O O . LYS B 1 125 ? -3.168 -20.856 1.973 1.00 85.07 126 LYS B O 1
ATOM 2014 N N . LEU B 1 126 ? -3.250 -18.860 0.936 1.00 85.42 127 LEU B N 1
ATOM 2015 C CA . LEU B 1 126 ? -4.014 -18.205 1.993 1.00 88.73 127 LEU B CA 1
ATOM 2016 C C . LEU B 1 126 ? -5.488 -18.195 1.618 1.00 91.73 127 LEU B C 1
ATOM 2017 O O . LEU B 1 126 ? -6.135 -19.241 1.591 1.00 92.94 127 LEU B O 1
ATOM 2022 N N . GLY B 1 127 ? -6.011 -17.020 1.292 1.00 94.01 128 GLY B N 1
ATOM 2023 C CA . GLY B 1 127 ? -7.412 -16.944 0.935 1.00 96.73 128 GLY B CA 1
ATOM 2024 C C . GLY B 1 127 ? -7.986 -15.553 0.718 1.00 98.84 128 GLY B C 1
ATOM 2025 O O . GLY B 1 127 ? -8.824 -15.104 1.495 1.00 101.73 128 GLY B O 1
ATOM 2026 N N . MET B 1 128 ? -7.556 -14.868 -0.339 1.00 98.73 129 MET B N 1
ATOM 2027 C CA . MET B 1 128 ? -8.077 -13.533 -0.639 1.00 99.54 129 MET B CA 1
ATOM 2028 C C . MET B 1 128 ? -8.726 -13.541 -2.021 1.00 100.33 129 MET B C 1
ATOM 2029 O O . MET B 1 128 ? -9.929 -13.222 -2.107 1.00 102.05 129 MET B O 1
ATOM 2035 N N . GLY C 2 2 ? -12.948 17.602 28.762 1.00 99.41 2 GLY C N 1
ATOM 2036 C CA . GLY C 2 2 ? -13.058 18.083 27.355 1.00 101.31 2 GLY C CA 1
ATOM 2037 C C . GLY C 2 2 ? -12.239 17.261 26.375 1.00 102.27 2 GLY C C 1
ATOM 2038 O O . GLY C 2 2 ? -11.160 17.681 25.958 1.00 103.35 2 GLY C O 1
ATOM 2039 N N . ASP C 2 3 ? -12.753 16.089 26.009 1.00 101.62 3 ASP C N 1
ATOM 2040 C CA . ASP C 2 3 ? -12.076 15.197 25.069 1.00 100.03 3 ASP C CA 1
ATOM 2041 C C . ASP C 2 3 ? -11.795 15.924 23.755 1.00 96.73 3 ASP C C 1
ATOM 2042 O O . ASP C 2 3 ? -12.589 15.861 22.816 1.00 99.07 3 ASP C O 1
ATOM 2047 N N . SER C 2 4 ? -10.659 16.612 23.697 1.00 92.01 4 SER C N 1
ATOM 2048 C CA . SER C 2 4 ? -10.269 17.362 22.508 1.00 86.78 4 SER C CA 1
ATOM 2049 C C . SER C 2 4 ? -8.836 17.035 22.107 1.00 81.24 4 SER C C 1
ATOM 2050 O O . SER C 2 4 ? -7.898 17.332 22.845 1.00 76.92 4 SER C O 1
ATOM 2053 N N . ILE C 2 5 ? -8.672 16.427 20.935 1.00 75.87 5 ILE C N 1
ATOM 2054 C CA . ILE C 2 5 ? -7.347 16.063 20.448 1.00 72.75 5 ILE C CA 1
ATOM 2055 C C . ILE C 2 5 ? -6.560 17.286 19.970 1.00 70.66 5 ILE C C 1
ATOM 2056 O O . ILE C 2 5 ? -7.007 18.029 19.095 1.00 71.67 5 ILE C O 1
ATOM 2061 N N . LEU C 2 6 ? -5.385 17.489 20.560 1.00 66.82 6 LEU C N 1
ATOM 2062 C CA . LEU C 2 6 ? -4.529 18.618 20.213 1.00 61.59 6 LEU C CA 1
ATOM 2063 C C . LEU C 2 6 ? -3.483 18.266 19.173 1.00 57.01 6 LEU C C 1
ATOM 2064 O O . LEU C 2 6 ? -3.150 17.100 18.969 1.00 53.02 6 LEU C O 1
ATOM 2069 N N . SER C 2 7 ? -2.968 19.298 18.517 1.00 53.65 7 SER C N 1
ATOM 2070 C CA . SER C 2 7 ? -1.930 19.119 17.520 1.00 53.33 7 SER C CA 1
ATOM 2071 C C . SER C 2 7 ? -0.612 19.094 18.286 1.00 53.93 7 SER C C 1
ATOM 2072 O O . SER C 2 7 ? -0.548 19.530 19.437 1.00 52.31 7 SER C O 1
ATOM 2075 N N . GLN C 2 8 ? 0.435 18.574 17.660 1.00 52.38 8 GLN C N 1
ATOM 2076 C CA . GLN C 2 8 ? 1.729 18.528 18.316 1.00 49.87 8 GLN C CA 1
ATOM 2077 C C . GLN C 2 8 ? 2.093 19.970 18.646 1.00 49.45 8 GLN C C 1
ATOM 2078 O O . GLN C 2 8 ? 2.625 20.264 19.719 1.00 49.73 8 GLN C O 1
ATOM 2084 N N . ALA C 2 9 ? 1.771 20.867 17.718 1.00 48.33 9 ALA C N 1
ATOM 2085 C CA . ALA C 2 9 ? 2.049 22.287 17.875 1.00 47.46 9 ALA C CA 1
ATOM 2086 C C . ALA C 2 9 ? 1.379 22.883 19.114 1.00 47.48 9 ALA C C 1
ATOM 2087 O O . ALA C 2 9 ? 1.937 23.768 19.765 1.00 47.37 9 ALA C O 1
ATOM 2089 N N . GLU C 2 10 ? 0.184 22.402 19.441 1.00 47.94 10 GLU C N 1
ATOM 2090 C CA . GLU C 2 10 ? -0.538 22.910 20.608 1.00 49.11 10 GLU C CA 1
ATOM 2091 C C . GLU C 2 10 ? -0.002 22.313 21.910 1.00 47.40 10 GLU C C 1
ATOM 2092 O O . GLU C 2 10 ? -0.026 22.955 22.964 1.00 39.19 10 GLU C O 1
ATOM 2098 N N . ILE C 2 11 ? 0.475 21.076 21.830 1.00 46.56 11 ILE C N 1
ATOM 2099 C CA . ILE C 2 11 ? 1.017 20.399 22.995 1.00 49.42 11 ILE C CA 1
ATOM 2100 C C . ILE C 2 11 ? 2.293 21.097 23.441 1.00 51.75 11 ILE C C 1
ATOM 2101 O O . ILE C 2 11 ? 2.549 21.236 24.634 1.00 49.29 11 ILE C O 1
ATOM 2106 N N . ASP C 2 12 ? 3.081 21.550 22.472 1.00 54.36 12 ASP C N 1
ATOM 2107 C CA . ASP C 2 12 ? 4.326 22.245 22.757 1.00 58.33 12 ASP C CA 1
ATOM 2108 C C . ASP C 2 12 ? 4.035 23.604 23.393 1.00 61.73 12 ASP C C 1
ATOM 2109 O O . ASP C 2 12 ? 4.845 24.135 24.152 1.00 64.46 12 ASP C O 1
ATOM 2114 N N . ALA C 2 13 ? 2.863 24.152 23.089 1.00 61.99 13 ALA C N 1
ATOM 2115 C CA . ALA C 2 13 ? 2.465 25.459 23.595 1.00 65.64 13 ALA C CA 1
ATOM 2116 C C . ALA C 2 13 ? 1.972 25.497 25.038 1.00 70.14 13 ALA C C 1
ATOM 2117 O O . ALA C 2 13 ? 2.099 26.526 25.699 1.00 72.03 13 ALA C O 1
ATOM 2119 N N . LEU C 2 14 ? 1.406 24.398 25.531 1.00 73.04 14 LEU C N 1
ATOM 2120 C CA . LEU C 2 14 ? 0.896 24.381 26.900 1.00 75.64 14 LEU C CA 1
ATOM 2121 C C . LEU C 2 14 ? 1.769 23.524 27.800 1.00 78.30 14 LEU C C 1
ATOM 2122 O O . LEU C 2 14 ? 1.591 23.491 29.014 1.00 76.81 14 LEU C O 1
ATOM 2127 N N . LEU C 2 15 ? 2.713 22.818 27.194 1.00 82.29 15 LEU C N 1
ATOM 2128 C CA . LEU C 2 15 ? 3.623 21.961 27.950 1.00 87.16 15 LEU C CA 1
ATOM 2129 C C . LEU C 2 15 ? 4.720 22.761 28.661 1.00 91.03 15 LEU C C 1
ATOM 2130 O O . LEU C 2 15 ? 4.648 23.008 29.877 1.00 94.60 15 LEU C O 1
ATOM 2135 N N . ASN C 2 16 ? 5.741 23.145 27.897 1.00 92.45 16 ASN C N 1
ATOM 2136 C CA . ASN C 2 16 ? 6.858 23.936 28.416 1.00 94.69 16 ASN C CA 1
ATOM 2137 C C . ASN C 2 16 ? 6.370 24.925 29.468 1.00 94.16 16 ASN C C 1
ATOM 2138 O O . ASN C 2 16 ? 7.140 25.267 30.394 1.00 92.84 16 ASN C O 1
ATOM 2144 N N . GLY D 2 2 ? 24.564 -20.306 1.934 1.00 109.16 2 GLY D N 1
ATOM 2145 C CA . GLY D 2 2 ? 25.520 -19.220 1.563 1.00 111.90 2 GLY D CA 1
ATOM 2146 C C . GLY D 2 2 ? 26.257 -19.505 0.265 1.00 113.89 2 GLY D C 1
ATOM 2147 O O . GLY D 2 2 ? 27.440 -19.191 0.128 1.00 113.67 2 GLY D O 1
ATOM 2148 N N . ASP D 2 3 ? 25.541 -20.094 -0.690 1.00 115.70 3 ASP D N 1
ATOM 2149 C CA . ASP D 2 3 ? 26.085 -20.460 -1.999 1.00 117.71 3 ASP D CA 1
ATOM 2150 C C . ASP D 2 3 ? 26.615 -19.286 -2.821 1.00 118.48 3 ASP D C 1
ATOM 2151 O O . ASP D 2 3 ? 27.240 -18.357 -2.300 1.00 118.87 3 ASP D O 1
ATOM 2156 N N . SER D 2 4 ? 26.362 -19.371 -4.126 1.00 118.18 4 SER D N 1
ATOM 2157 C CA . SER D 2 4 ? 26.743 -18.356 -5.098 1.00 115.61 4 SER D CA 1
ATOM 2158 C C . SER D 2 4 ? 25.495 -17.484 -5.255 1.00 111.79 4 SER D C 1
ATOM 2159 O O . SER D 2 4 ? 25.363 -16.445 -4.606 1.00 110.10 4 SER D O 1
ATOM 2162 N N . ILE D 2 5 ? 24.571 -17.926 -6.101 1.00 108.54 5 ILE D N 1
ATOM 2163 C CA . ILE D 2 5 ? 23.328 -17.201 -6.318 1.00 104.80 5 ILE D CA 1
ATOM 2164 C C . ILE D 2 5 ? 22.250 -18.188 -6.758 1.00 101.33 5 ILE D C 1
ATOM 2165 O O . ILE D 2 5 ? 22.461 -18.983 -7.675 1.00 103.28 5 ILE D O 1
ATOM 2170 N N . LEU D 2 6 ? 21.102 -18.146 -6.090 1.00 96.54 6 LEU D N 1
ATOM 2171 C CA . LEU D 2 6 ? 19.990 -19.037 -6.413 1.00 91.00 6 LEU D CA 1
ATOM 2172 C C . LEU D 2 6 ? 19.008 -18.382 -7.382 1.00 87.39 6 LEU D C 1
ATOM 2173 O O . LEU D 2 6 ? 18.316 -17.439 -7.012 1.00 89.58 6 LEU D O 1
ATOM 2178 N N . SER D 2 7 ? 18.940 -18.877 -8.615 1.00 83.36 7 SER D N 1
ATOM 2179 C CA . SER D 2 7 ? 18.012 -18.315 -9.596 1.00 79.81 7 SER D CA 1
ATOM 2180 C C . SER D 2 7 ? 16.586 -18.456 -9.049 1.00 78.96 7 SER D C 1
ATOM 2181 O O . SER D 2 7 ? 16.361 -19.206 -8.099 1.00 78.68 7 SER D O 1
ATOM 2184 N N . GLN D 2 8 ? 15.630 -17.744 -9.644 1.00 76.49 8 GLN D N 1
ATOM 2185 C CA . GLN D 2 8 ? 14.236 -17.786 -9.187 1.00 73.20 8 GLN D CA 1
ATOM 2186 C C . GLN D 2 8 ? 13.659 -19.205 -9.174 1.00 71.77 8 GLN D C 1
ATOM 2187 O O . GLN D 2 8 ? 12.850 -19.544 -8.310 1.00 70.44 8 GLN D O 1
ATOM 2193 N N . ALA D 2 9 ? 14.081 -20.029 -10.129 1.00 72.08 9 ALA D N 1
ATOM 2194 C CA . ALA D 2 9 ? 13.610 -21.409 -10.215 1.00 73.34 9 ALA D CA 1
ATOM 2195 C C . ALA D 2 9 ? 14.074 -22.218 -8.999 1.00 72.69 9 ALA D C 1
ATOM 2196 O O . ALA D 2 9 ? 13.270 -22.887 -8.346 1.00 70.34 9 ALA D O 1
ATOM 2198 N N . GLU D 2 10 ? 15.369 -22.141 -8.696 1.00 73.24 10 GLU D N 1
ATOM 2199 C CA . GLU D 2 10 ? 15.956 -22.865 -7.570 1.00 75.22 10 GLU D CA 1
ATOM 2200 C C . GLU D 2 10 ? 15.286 -22.523 -6.240 1.00 76.56 10 GLU D C 1
ATOM 2201 O O . GLU D 2 10 ? 15.227 -23.356 -5.333 1.00 76.24 10 GLU D O 1
ATOM 2207 N N . ILE D 2 11 ? 14.786 -21.295 -6.133 1.00 78.02 11 ILE D N 1
ATOM 2208 C CA . ILE D 2 11 ? 14.101 -20.836 -4.928 1.00 79.75 11 ILE D CA 1
ATOM 2209 C C . ILE D 2 11 ? 12.760 -21.551 -4.850 1.00 83.32 11 ILE D C 1
ATOM 2210 O O . ILE D 2 11 ? 12.440 -22.219 -3.862 1.00 83.77 11 ILE D O 1
ATOM 2215 N N . ASP D 2 12 ? 11.987 -21.396 -5.918 1.00 87.24 12 ASP D N 1
ATOM 2216 C CA . ASP D 2 12 ? 10.670 -22.003 -6.036 1.00 92.50 12 ASP D CA 1
ATOM 2217 C C . ASP D 2 12 ? 10.708 -23.461 -5.581 1.00 96.07 12 ASP D C 1
ATOM 2218 O O . ASP D 2 12 ? 9.852 -23.908 -4.815 1.00 98.72 12 ASP D O 1
ATOM 2223 N N . ALA D 2 13 ? 11.708 -24.198 -6.056 1.00 97.25 13 ALA D N 1
ATOM 2224 C CA . ALA D 2 13 ? 11.855 -25.599 -5.694 1.00 99.11 13 ALA D CA 1
ATOM 2225 C C . ALA D 2 13 ? 12.215 -25.730 -4.222 1.00 100.38 13 ALA D C 1
ATOM 2226 O O . ALA D 2 13 ? 11.463 -26.306 -3.432 1.00 100.11 13 ALA D O 1
ATOM 2228 N N . LEU D 2 14 ? 13.372 -25.178 -3.871 1.00 101.28 14 LEU D N 1
ATOM 2229 C CA . LEU D 2 14 ? 13.896 -25.235 -2.513 1.00 102.36 14 LEU D CA 1
ATOM 2230 C C . LEU D 2 14 ? 12.852 -25.265 -1.418 1.00 103.44 14 LEU D C 1
ATOM 2231 O O . LEU D 2 14 ? 12.944 -26.067 -0.491 1.00 103.88 14 LEU D O 1
ATOM 2236 N N . LEU D 2 15 ? 11.849 -24.408 -1.512 1.00 104.77 15 LEU D N 1
ATOM 2237 C CA . LEU D 2 15 ? 10.857 -24.398 -0.459 1.00 109.27 15 LEU D CA 1
ATOM 2238 C C . LEU D 2 15 ? 9.419 -24.529 -0.920 1.00 111.55 15 LEU D C 1
ATOM 2239 O O . LEU D 2 15 ? 9.111 -24.391 -2.106 1.00 112.08 15 LEU D O 1
ATOM 2244 N N . ASN D 2 16 ? 8.551 -24.832 0.043 1.00 112.89 16 ASN D N 1
ATOM 2245 C CA . ASN D 2 16 ? 7.121 -24.986 -0.187 1.00 113.34 16 ASN D CA 1
ATOM 2246 C C . ASN D 2 16 ? 6.794 -26.170 -1.096 1.00 114.22 16 ASN D C 1
ATOM 2247 O O . ASN D 2 16 ? 6.162 -27.127 -0.599 1.00 112.69 16 ASN D O 1
#

GO terms:
  GO:0016407 acetyltransferase activity (F, IDA)
  GO:0018393 internal peptidyl-lysine acetylation (P, IMP)
  GO:0000156 phosphorelay response regulator activity (F, IDA)
  GO:0005515 protein binding (F, IPI)
  GO:0000287 magnesium ion binding (F, IDA)
  GO:0005829 cytosol (C, IDA)
  GO:0043052 thermotaxis (P, IDA)
  GO:0009454 aerotaxis (P, IDA)
  GO:0018393 internal peptidyl-lysine acetylation (P, IDA)
  GO:1902021 regulation of bacterial-type flagellum-dependent cell motility (P, IDA)
  GO:0007165 signal transduction (P, IDA)
  GO:1902021 regulation of bacterial-type flagellum-dependent cell motility (P, IGI)
  GO:1902021 regulation of bacterial-type flagellum-dependent cell motility (P, IMP)
  GO:0006935 chemotaxis (P, IMP)
  GO:0005737 cytoplasm (C, IDA)
  GO:0050920 regulation of chemotaxis (P, IDA)
  GO:0071977 bacterial-type flagellum-dependent swimming motility (P, IDA)
  GO:0000160 phosphorelay signal transduction system (P, IDA)

B-factor: mean 47.01, std 22.05, range [7.94, 125.14]

Foldseek 3Di:
DPLAAAEEEEALDPVVLVVVCVLSVVVSRNNYHYANALVRSVVVCVVPRHQEYEAEADGPPAGDLRSLLVQCVDPRSNVRAYEYEYADDDPVCVVSCVVSPHLYYHHPPDHSVVVVVSVVVSCVVPPD/DPLAAAEEEEAQDDVVSVVVCVLSVVVRRNRYHYANALVRSVVVCVVPRHAEYEAEADGPPAGDLRSLLVLCVDPVSNPRAYEYEYQDDDVVVVVSCVVSPHLYYHHPPDHSVVVVVSVVVSCVVPPD/DPDDDDPVVCVVVPD/DDDDQDPVNVVPVDD

InterPro domains:
  IPR001789 Signal transduction response regulator, receiver domain [PF00072] (9-120)
  IPR001789 Signal transduction response regulator, receiver domain [PS50110] (7-124)
  IPR001789 Signal transduction response regulator, receiver domain [SM00448] (6-120)
  IPR011006 CheY-like superfamily [SSF52172] (5-125)
  IPR052048 Signal Transduction Response Regulator [PTHR43228] (8-126)

Secondary structure (DSSP, 8-state):
--TT--EEEE-S-HHHHHHHHHHHHHTT---EEEESSHHHHHHHHTT----EEEEES--SSS-HHHHHHHHHHSTTTTT--EEEEES--BHHHHHHHHHHT-SEEEESS--HHHHHHHHHHHHHHS--/--TT--EEEE-SSHHHHHHHHHHHHHHT---EEEESSHHHHHHHHTT----EEEE-S--SSS-HHHHHHHHHHSTTTTT--EEE--S---HHHHHHHHHHT-SEE-PSS--HHHHHHHHHHHHHHTT-/---BPPHHHHHHHH-/--S---HHHHHHH--

Nearest PDB structures (foldseek):
  3olv-assembly2_B  TM=9.931E-01  e=1.384E-23  Escherichia coli K-12
  1fqw-assembly1_A  TM=9.913E-01  e=1.911E-23  Escherichia coli
  1d4z-assembly1_A  TM=9.963E-01  e=4.422E-23  Escherichia coli
  3oo1-assembly2_B  TM=9.908E-01  e=4.146E-23  Escherichia coli K-12
  3ffx-assembly2_B  TM=9.947E-01  e=1.413E-22  Escherichia coli K-12